Protein AF-A0A526R5D2-F1 (afdb_monomer_lite)

Foldseek 3Di:
DDDDDDDDDDDDDDDDDDDDDPPDPDDPPVLCQLVPQLVVLVPPPPDGDDGPVLVVVCVDPVSVVVVVVVRVVVVVLVVVLVVVLVVLVVVLVVLVVVLVVLVVVLVVLVVVLVVLVVVLVVVVVCVVVVNDDPVVNVVSVVVSVVSVVVSVVSVVVSVVSVVVSVVSVVVNVVSSVVSVVVSVVVSVVVSVVVVVVVVVVVVVVVVVVVVDDDDPADADKDDAPPPDDPDDDDPPDDGIDGDHPDDDDDDDDDDDPVCPVVDDPPDDDDDDDPPPPDD

Structure (mmCIF, N/CA/C/O backbone):
data_AF-A0A526R5D2-F1
#
_entry.id   AF-A0A526R5D2-F1
#
loop_
_atom_site.group_PDB
_atom_site.id
_atom_site.type_symbol
_atom_site.label_atom_id
_atom_site.label_alt_id
_atom_site.label_comp_id
_atom_site.label_asym_id
_atom_site.label_entity_id
_atom_site.label_seq_id
_atom_site.pdbx_PDB_ins_code
_atom_site.Cartn_x
_atom_site.Cartn_y
_atom_site.Cartn_z
_atom_site.occupancy
_atom_site.B_iso_or_equiv
_atom_site.auth_seq_id
_atom_site.auth_comp_id
_atom_site.auth_asym_id
_atom_site.auth_atom_id
_atom_site.pdbx_PDB_model_num
ATOM 1 N N . MET A 1 1 ? 65.073 -29.698 -81.693 1.00 37.03 1 MET A N 1
ATOM 2 C CA . MET A 1 1 ? 65.460 -28.968 -80.469 1.00 37.03 1 MET A CA 1
ATOM 3 C C . MET A 1 1 ? 64.290 -28.082 -80.046 1.00 37.03 1 MET A C 1
ATOM 5 O O . MET A 1 1 ? 64.035 -27.074 -80.679 1.00 37.03 1 MET A O 1
ATOM 9 N N . THR A 1 2 ? 63.504 -28.602 -79.096 1.00 28.78 2 THR A N 1
ATOM 10 C CA . THR A 1 2 ? 62.887 -27.935 -77.924 1.00 28.78 2 THR A CA 1
ATOM 11 C C . THR A 1 2 ? 62.261 -26.524 -78.006 1.00 28.78 2 THR A C 1
ATOM 13 O O . THR A 1 2 ? 62.987 -25.548 -78.121 1.00 28.78 2 THR A O 1
ATOM 16 N N . ALA A 1 3 ? 60.934 -26.491 -77.749 1.00 27.25 3 ALA A N 1
ATOM 17 C CA . ALA A 1 3 ? 60.142 -25.633 -76.825 1.00 27.25 3 ALA A CA 1
ATOM 18 C C . ALA A 1 3 ? 60.214 -24.084 -76.955 1.00 27.25 3 ALA A C 1
ATOM 20 O O . ALA A 1 3 ? 61.291 -23.509 -76.975 1.00 27.25 3 ALA A O 1
ATOM 21 N N . THR A 1 4 ? 59.113 -23.307 -76.911 1.00 29.66 4 THR A N 1
ATOM 22 C CA . THR A 1 4 ? 58.268 -23.097 -75.705 1.00 29.66 4 THR A CA 1
ATOM 23 C C . THR A 1 4 ? 56.995 -22.246 -75.992 1.00 29.66 4 THR A C 1
ATOM 25 O O . THR A 1 4 ? 57.091 -21.253 -76.701 1.00 29.66 4 THR A O 1
ATOM 28 N N . ALA A 1 5 ? 55.856 -22.653 -75.386 1.00 29.62 5 ALA A N 1
ATOM 29 C CA . ALA A 1 5 ? 54.605 -21.953 -74.960 1.00 29.62 5 ALA A CA 1
ATOM 30 C C . ALA A 1 5 ? 53.893 -20.947 -75.913 1.00 29.62 5 ALA A C 1
ATOM 32 O O . ALA A 1 5 ? 54.467 -19.936 -76.279 1.00 29.62 5 ALA A O 1
ATOM 33 N N . SER A 1 6 ? 52.629 -21.074 -76.365 1.00 27.77 6 SER A N 1
ATOM 34 C CA . SER A 1 6 ? 51.330 -21.434 -75.742 1.00 27.77 6 SER A CA 1
ATOM 35 C C . SER A 1 6 ? 50.963 -20.636 -74.480 1.00 27.77 6 SER A C 1
ATOM 37 O O . SER A 1 6 ? 51.402 -21.024 -73.405 1.00 27.77 6 SER A O 1
ATOM 39 N N . ASN A 1 7 ? 50.040 -19.659 -74.563 1.00 27.73 7 ASN A N 1
ATOM 40 C CA . ASN A 1 7 ? 48.674 -19.821 -74.023 1.00 27.73 7 ASN A CA 1
ATOM 41 C C . ASN A 1 7 ? 47.720 -18.650 -74.361 1.00 27.73 7 ASN A C 1
ATOM 43 O O . ASN A 1 7 ? 48.122 -17.505 -74.529 1.00 27.73 7 ASN A O 1
ATOM 47 N N . ARG A 1 8 ? 46.431 -18.993 -74.409 1.00 28.09 8 ARG A N 1
ATOM 48 C CA . ARG A 1 8 ? 45.230 -18.180 -74.654 1.00 28.09 8 ARG A CA 1
ATOM 49 C C . ARG A 1 8 ? 45.022 -17.058 -73.627 1.00 28.09 8 ARG A C 1
ATOM 51 O O . ARG A 1 8 ? 45.093 -17.326 -72.432 1.00 28.09 8 ARG A O 1
ATOM 58 N N . ALA A 1 9 ? 44.527 -15.902 -74.073 1.00 26.88 9 ALA A N 1
ATOM 59 C CA . ALA A 1 9 ? 43.708 -15.012 -73.247 1.00 26.88 9 ALA A CA 1
ATOM 60 C C . ALA A 1 9 ? 42.277 -15.013 -73.803 1.00 26.88 9 ALA A C 1
ATOM 62 O O . ALA A 1 9 ? 41.993 -14.484 -74.874 1.00 26.88 9 ALA A O 1
ATOM 63 N N . ARG A 1 10 ? 41.398 -15.725 -73.093 1.00 28.45 10 ARG A N 1
ATOM 64 C CA . ARG A 1 10 ? 39.961 -15.795 -73.354 1.00 28.45 10 ARG A CA 1
ATOM 65 C C . ARG A 1 10 ? 39.318 -14.487 -72.905 1.00 28.45 10 ARG A C 1
ATOM 67 O O . ARG A 1 10 ? 39.572 -14.037 -71.792 1.00 28.45 10 ARG A O 1
ATOM 74 N N . TYR A 1 11 ? 38.436 -13.962 -73.746 1.00 28.17 11 TYR A N 1
ATOM 75 C CA . TYR A 1 11 ? 37.411 -12.992 -73.384 1.00 28.17 11 TYR A CA 1
ATOM 76 C C . TYR A 1 11 ? 36.680 -13.431 -72.105 1.00 28.17 11 TYR A C 1
ATOM 78 O O . TYR A 1 11 ? 36.149 -14.542 -72.043 1.00 28.17 11 TYR A O 1
ATOM 86 N N . TRP A 1 12 ? 36.642 -12.559 -71.099 1.00 24.30 12 TRP A N 1
ATOM 87 C CA . TRP A 1 12 ? 35.701 -12.648 -69.985 1.00 24.30 12 TRP A CA 1
ATOM 88 C C . TRP A 1 12 ? 34.610 -11.596 -70.199 1.00 24.30 12 TRP A C 1
ATOM 90 O O . TRP A 1 12 ? 34.782 -10.423 -69.884 1.00 24.30 12 TRP A O 1
ATOM 100 N N . CYS A 1 13 ? 33.476 -12.040 -70.747 1.00 26.81 13 CYS A N 1
ATOM 101 C CA . CYS A 1 13 ? 32.188 -11.386 -70.546 1.00 26.81 13 CYS A CA 1
ATOM 102 C C . CYS A 1 13 ? 31.814 -11.531 -69.067 1.00 26.81 13 CYS A C 1
ATOM 104 O O . CYS A 1 13 ? 31.472 -12.628 -68.625 1.00 26.81 13 CYS A O 1
ATOM 106 N N . ALA A 1 14 ? 31.854 -10.439 -68.307 1.00 28.91 14 ALA A N 1
ATOM 107 C CA . ALA A 1 14 ? 31.232 -10.384 -66.992 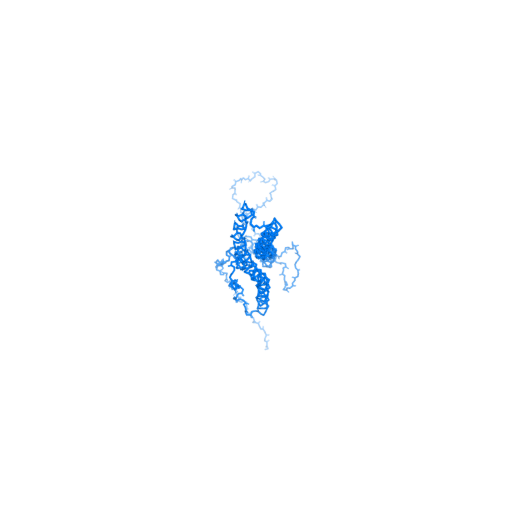1.00 28.91 14 ALA A CA 1
ATOM 108 C C . ALA A 1 14 ? 29.784 -9.902 -67.148 1.00 28.91 14 ALA A C 1
ATOM 110 O O . ALA A 1 14 ? 29.505 -8.734 -67.397 1.00 28.91 14 ALA A O 1
ATOM 111 N N . SER A 1 15 ? 28.866 -10.855 -67.024 1.00 27.39 15 SER A N 1
ATOM 112 C CA . SER A 1 15 ? 27.426 -10.664 -66.907 1.00 27.39 15 SER A CA 1
ATOM 113 C C . SER A 1 15 ? 27.075 -9.782 -65.701 1.00 27.39 15 SER A C 1
ATOM 115 O O . SER A 1 15 ? 27.217 -10.221 -64.556 1.00 27.39 15 SER A O 1
ATOM 117 N N . ILE A 1 16 ? 26.563 -8.576 -65.940 1.00 31.97 16 ILE A N 1
ATOM 118 C CA . ILE A 1 16 ? 25.932 -7.750 -64.905 1.00 31.97 16 ILE A CA 1
ATOM 119 C C . ILE A 1 16 ? 24.462 -8.174 -64.824 1.00 31.97 16 ILE A C 1
ATOM 121 O O . ILE A 1 16 ? 23.692 -8.036 -65.773 1.00 31.97 16 ILE A O 1
ATOM 125 N N . ARG A 1 17 ? 24.100 -8.802 -63.701 1.00 27.95 17 ARG A N 1
ATOM 126 C CA . ARG A 1 17 ? 22.738 -9.266 -63.405 1.00 27.95 17 ARG A CA 1
ATOM 127 C C . ARG A 1 17 ? 21.781 -8.071 -63.255 1.00 27.95 17 ARG A C 1
ATOM 129 O O . ARG A 1 17 ? 22.189 -7.070 -62.672 1.00 27.95 17 ARG A O 1
ATOM 136 N N . PRO A 1 18 ? 20.498 -8.197 -63.644 1.00 27.80 18 PRO A N 1
ATOM 137 C CA . PRO A 1 18 ? 19.492 -7.187 -63.338 1.00 27.80 18 PRO A CA 1
ATOM 138 C C . PRO A 1 18 ? 19.272 -7.064 -61.826 1.00 27.80 18 PRO A C 1
ATOM 140 O O . PRO A 1 18 ? 19.188 -8.068 -61.108 1.00 27.80 18 PRO A O 1
ATOM 143 N N . CYS A 1 19 ? 19.135 -5.823 -61.365 1.00 28.73 19 CYS A N 1
ATOM 144 C CA . CYS A 1 19 ? 18.773 -5.441 -60.008 1.00 28.73 19 CYS A CA 1
ATOM 145 C C . CYS A 1 19 ? 17.508 -6.174 -59.531 1.00 28.73 19 CYS A C 1
ATOM 147 O O . CYS A 1 19 ? 16.393 -5.869 -59.952 1.00 28.73 19 CYS A O 1
ATOM 149 N N . ARG A 1 20 ? 17.663 -7.116 -58.593 1.00 27.80 20 ARG A N 1
ATOM 150 C CA . ARG A 1 20 ? 16.568 -7.478 -57.683 1.00 27.80 20 ARG A CA 1
ATOM 151 C C . ARG A 1 20 ? 16.407 -6.336 -56.673 1.00 27.80 20 ARG A C 1
ATOM 153 O O . ARG A 1 20 ? 17.416 -5.931 -56.093 1.00 27.80 20 ARG A O 1
ATOM 160 N N . PRO A 1 21 ? 15.188 -5.834 -56.416 1.00 31.66 21 PRO A N 1
ATOM 161 C CA . PRO A 1 21 ? 14.981 -4.853 -55.361 1.00 31.66 21 PRO A CA 1
ATOM 162 C C . PRO A 1 21 ? 15.367 -5.469 -54.004 1.00 31.66 21 PRO A C 1
ATOM 164 O O . PRO A 1 21 ? 15.080 -6.650 -53.768 1.00 31.66 21 PRO A O 1
ATOM 167 N N . PRO A 1 22 ? 16.004 -4.712 -53.094 1.00 32.31 22 PRO A N 1
ATOM 168 C CA . PRO A 1 22 ? 16.219 -5.182 -51.740 1.00 32.31 22 PRO A CA 1
ATOM 169 C C . PRO A 1 22 ? 14.856 -5.307 -51.055 1.00 32.31 22 PRO A C 1
ATOM 171 O O . PRO A 1 22 ? 14.197 -4.323 -50.728 1.00 32.31 22 PRO A O 1
ATOM 174 N N . ILE A 1 23 ? 14.434 -6.546 -50.820 1.00 34.56 23 ILE A N 1
ATOM 175 C CA . ILE A 1 23 ? 13.398 -6.854 -49.842 1.00 34.56 23 ILE A CA 1
ATOM 176 C C . ILE A 1 23 ? 14.013 -6.513 -48.481 1.00 34.56 23 ILE A C 1
ATOM 178 O O . ILE A 1 23 ? 14.731 -7.322 -47.899 1.00 34.56 23 ILE A O 1
ATOM 182 N N . SER A 1 24 ? 13.782 -5.299 -47.983 1.00 31.14 24 SER A N 1
ATOM 183 C CA . SER A 1 24 ? 14.057 -4.945 -46.590 1.00 31.14 24 SER A CA 1
ATOM 184 C C . SER A 1 24 ? 12.745 -4.999 -45.795 1.00 31.14 24 SER A C 1
ATOM 186 O O . SER A 1 24 ? 11.974 -4.038 -45.819 1.00 31.14 24 SER A O 1
ATOM 188 N N . PRO A 1 25 ? 12.452 -6.092 -45.064 1.00 32.56 25 PRO A N 1
ATOM 189 C CA . PRO A 1 25 ? 11.227 -6.232 -44.274 1.00 32.56 25 PRO A CA 1
ATOM 190 C C . PRO A 1 25 ? 11.353 -5.615 -42.868 1.00 32.56 25 PRO A C 1
ATOM 192 O O . PRO A 1 25 ? 10.840 -6.156 -41.888 1.00 32.56 25 PRO A O 1
ATOM 195 N N . TRP A 1 26 ? 12.055 -4.490 -42.722 1.00 34.53 26 TRP A N 1
ATOM 196 C CA . TRP A 1 26 ? 12.338 -3.903 -41.407 1.00 34.53 26 TRP A CA 1
ATOM 197 C C . TRP A 1 26 ? 11.787 -2.487 -41.320 1.00 34.53 26 TRP A C 1
ATOM 199 O O . TRP A 1 26 ? 12.505 -1.495 -41.289 1.00 34.53 26 TRP A O 1
ATOM 209 N N . SER A 1 27 ? 10.455 -2.429 -41.286 1.00 28.23 27 SER A N 1
ATOM 210 C CA . SER A 1 27 ? 9.708 -1.222 -40.950 1.00 28.23 27 SER A CA 1
ATOM 211 C C . SER A 1 27 ? 9.948 -0.803 -39.482 1.00 28.23 27 SER A C 1
ATOM 213 O O . SER A 1 27 ? 10.235 -1.661 -38.636 1.00 28.23 27 SER A O 1
ATOM 215 N N . PRO A 1 28 ? 9.754 0.483 -39.127 1.00 32.06 28 PRO A N 1
ATOM 216 C CA . PRO A 1 28 ? 10.065 1.061 -37.807 1.00 32.06 28 PRO A CA 1
ATOM 217 C C . PRO A 1 28 ? 9.215 0.542 -36.629 1.00 32.06 28 PRO A C 1
ATOM 219 O O . PRO A 1 28 ? 9.250 1.099 -35.534 1.00 32.06 28 PRO A O 1
ATOM 222 N N . ARG A 1 29 ? 8.434 -0.533 -36.801 1.00 31.69 29 ARG A N 1
ATOM 223 C CA . ARG A 1 29 ? 7.492 -1.036 -35.784 1.00 31.69 29 ARG A CA 1
ATOM 224 C C . ARG A 1 29 ? 8.166 -1.680 -34.562 1.00 31.69 29 ARG A C 1
ATOM 226 O O . ARG A 1 29 ? 7.490 -1.922 -33.563 1.00 31.69 29 ARG A O 1
ATOM 233 N N . ARG A 1 30 ? 9.483 -1.926 -34.584 1.00 31.55 30 ARG A N 1
ATOM 234 C CA . ARG A 1 30 ? 10.201 -2.637 -33.504 1.00 31.55 30 ARG A CA 1
ATOM 235 C C . ARG A 1 30 ? 10.558 -1.780 -32.281 1.00 31.55 30 ARG A C 1
ATOM 237 O O . ARG A 1 30 ? 10.861 -2.349 -31.242 1.00 31.55 30 ARG A O 1
ATOM 244 N N . SER A 1 31 ? 10.411 -0.453 -32.324 1.00 32.19 31 SER A N 1
ATOM 245 C CA . SER A 1 31 ? 10.591 0.402 -31.129 1.00 32.19 31 SER A CA 1
ATOM 246 C C . SER A 1 31 ? 9.422 0.321 -30.131 1.00 32.19 31 SER A C 1
ATOM 248 O O . SER A 1 31 ? 9.489 0.859 -29.026 1.00 32.19 31 SER A O 1
ATOM 250 N N . THR A 1 32 ? 8.334 -0.379 -30.479 1.00 34.91 32 THR A N 1
ATOM 251 C CA . THR A 1 32 ? 7.191 -0.582 -29.573 1.00 34.91 32 THR A CA 1
ATOM 252 C C . THR A 1 32 ? 7.286 -1.847 -28.713 1.00 34.91 32 THR A C 1
ATOM 254 O O . THR A 1 32 ? 6.440 -2.030 -27.834 1.00 34.91 32 THR A O 1
ATOM 257 N N . SER A 1 33 ? 8.298 -2.707 -28.901 1.00 36.72 33 SER A N 1
ATOM 258 C CA . SER A 1 33 ? 8.403 -3.974 -28.156 1.00 36.72 33 SER A CA 1
ATOM 259 C C . SER A 1 33 ? 9.005 -3.827 -26.756 1.00 36.72 33 SER A C 1
ATOM 261 O O . SER A 1 33 ? 8.552 -4.519 -25.847 1.00 36.72 33 SER A O 1
ATOM 263 N N . CYS A 1 34 ? 9.939 -2.892 -26.532 1.00 34.66 34 CYS A N 1
ATOM 264 C CA . CYS A 1 34 ? 10.463 -2.625 -25.180 1.00 34.66 34 CYS A CA 1
ATOM 265 C C . CYS A 1 34 ? 9.403 -2.021 -24.246 1.00 34.66 34 CYS A C 1
ATOM 267 O O . CYS A 1 34 ? 9.367 -2.335 -23.060 1.00 34.66 34 CYS A O 1
ATOM 269 N N . ARG A 1 35 ? 8.449 -1.260 -24.799 1.00 43.78 35 ARG A N 1
ATOM 270 C CA . ARG A 1 35 ? 7.380 -0.589 -24.042 1.00 43.78 35 ARG A CA 1
ATOM 271 C C . ARG A 1 35 ? 6.380 -1.528 -23.352 1.00 43.78 35 ARG A C 1
ATOM 273 O O . ARG A 1 35 ? 5.518 -1.028 -22.630 1.00 43.78 35 ARG A O 1
ATOM 280 N N . ARG A 1 36 ? 6.416 -2.846 -23.601 1.00 41.78 36 ARG A N 1
ATOM 281 C CA . ARG A 1 36 ? 5.393 -3.801 -23.120 1.00 41.78 36 ARG A CA 1
ATOM 282 C C . ARG A 1 36 ? 5.853 -4.776 -22.034 1.00 41.78 36 ARG A C 1
ATOM 284 O O . ARG A 1 36 ? 5.012 -5.160 -21.233 1.00 41.78 36 ARG A O 1
ATOM 291 N N . ALA A 1 37 ? 7.139 -5.119 -21.937 1.00 35.12 37 ALA A N 1
ATOM 292 C CA . ALA A 1 37 ? 7.603 -6.097 -20.940 1.00 35.12 37 ALA A CA 1
ATOM 293 C C . ALA A 1 37 ? 7.519 -5.571 -19.499 1.00 35.12 37 ALA A C 1
ATOM 295 O O . ALA A 1 37 ? 7.139 -6.297 -18.586 1.00 35.12 37 ALA A O 1
ATOM 296 N N . ARG A 1 38 ? 7.786 -4.273 -19.293 1.00 42.53 38 ARG A N 1
ATOM 297 C CA . ARG A 1 38 ? 7.713 -3.655 -17.961 1.00 42.53 38 ARG A CA 1
ATOM 298 C C . ARG A 1 38 ? 6.331 -3.162 -17.536 1.00 42.53 38 ARG A C 1
ATOM 300 O O . ARG A 1 38 ? 6.104 -2.976 -16.348 1.00 42.53 38 ARG A O 1
ATOM 307 N N . ARG A 1 39 ? 5.362 -3.060 -18.456 1.00 35.03 39 ARG A N 1
ATOM 308 C CA . ARG A 1 39 ? 3.948 -2.815 -18.093 1.00 35.03 39 ARG A CA 1
ATOM 309 C C . ARG A 1 39 ? 3.287 -4.009 -17.396 1.00 35.03 39 ARG A C 1
ATOM 311 O O . ARG A 1 39 ? 2.230 -3.847 -16.803 1.00 35.03 39 ARG A O 1
ATOM 318 N N . GLY A 1 40 ? 3.894 -5.199 -17.443 1.00 34.50 40 GLY A N 1
ATOM 319 C CA . GLY A 1 40 ? 3.410 -6.352 -16.677 1.00 34.50 40 GLY A CA 1
ATOM 320 C C . GLY A 1 40 ? 3.524 -6.157 -15.160 1.00 34.50 40 GLY A C 1
ATOM 321 O O . GLY A 1 40 ? 2.696 -6.671 -14.414 1.00 34.50 40 GLY A O 1
ATOM 322 N N . TRP A 1 41 ? 4.487 -5.344 -14.709 1.00 37.03 41 TRP A N 1
ATOM 323 C CA . TRP A 1 41 ? 4.734 -5.069 -13.289 1.00 37.03 41 TRP A CA 1
ATOM 324 C C . TRP A 1 41 ? 3.590 -4.280 -12.641 1.00 37.03 41 TRP A C 1
ATOM 326 O O . TRP A 1 41 ? 3.337 -4.423 -11.450 1.00 37.03 41 TRP A O 1
ATOM 336 N N . THR A 1 42 ? 2.860 -3.491 -13.434 1.00 44.97 42 THR A N 1
ATOM 337 C CA . THR A 1 42 ? 1.739 -2.657 -12.980 1.00 44.97 42 THR A CA 1
ATOM 338 C C . THR A 1 42 ? 0.412 -3.415 -12.876 1.00 44.97 42 THR A C 1
ATOM 340 O O . THR A 1 42 ? -0.511 -2.906 -12.254 1.00 44.97 42 THR A O 1
ATOM 343 N N . GLN A 1 43 ? 0.289 -4.623 -13.444 1.00 38.78 43 GLN A N 1
ATOM 344 C CA . GLN A 1 43 ? -0.991 -5.354 -13.488 1.00 38.78 43 GLN A CA 1
ATOM 345 C C . GLN A 1 43 ? -1.129 -6.492 -12.468 1.00 38.78 43 GLN A C 1
ATOM 347 O O . GLN A 1 43 ? -2.098 -7.242 -12.520 1.00 38.78 43 GLN A O 1
ATOM 352 N N . GLY A 1 44 ? -0.183 -6.655 -11.537 1.00 49.50 44 GLY A N 1
ATOM 353 C CA . GLY A 1 44 ? -0.269 -7.733 -10.542 1.00 49.50 44 GLY A CA 1
ATOM 354 C C . GLY A 1 44 ? -0.225 -9.141 -11.152 1.00 49.50 44 GLY A C 1
ATOM 355 O O . GLY A 1 44 ? -0.625 -10.104 -10.501 1.00 49.50 44 GLY A O 1
ATOM 356 N N . ALA A 1 45 ? 0.264 -9.276 -12.389 1.00 54.66 45 ALA A N 1
ATOM 357 C CA . ALA A 1 45 ? 0.489 -10.573 -13.004 1.00 54.66 45 ALA A CA 1
ATOM 358 C C . ALA A 1 45 ? 1.536 -11.328 -12.172 1.00 54.66 45 ALA A C 1
ATOM 360 O O . ALA A 1 45 ? 2.652 -10.850 -11.979 1.00 54.66 45 ALA A O 1
ATOM 361 N N . GLY A 1 46 ? 1.182 -12.510 -11.663 1.00 59.22 46 GLY A N 1
ATOM 362 C CA . GLY A 1 46 ? 2.057 -13.328 -10.814 1.00 59.22 46 GLY A CA 1
ATOM 363 C C . GLY A 1 46 ? 3.298 -13.892 -11.517 1.00 59.22 46 GLY A C 1
ATOM 364 O O . GLY A 1 46 ? 4.006 -14.689 -10.909 1.00 59.22 46 GLY A O 1
ATOM 365 N N . GLN A 1 47 ? 3.540 -13.520 -12.778 1.00 64.81 47 GLN A N 1
ATOM 366 C CA . GLN A 1 47 ? 4.677 -13.932 -13.596 1.00 64.81 47 GLN A CA 1
ATOM 367 C C . GLN A 1 47 ? 5.137 -12.783 -14.501 1.00 64.81 47 GLN A C 1
ATOM 369 O O . GLN A 1 47 ? 4.325 -12.014 -15.022 1.00 64.81 47 GLN A O 1
ATOM 374 N N . ILE A 1 48 ? 6.448 -12.709 -14.738 1.00 71.00 48 ILE A N 1
ATOM 375 C CA . ILE A 1 48 ? 7.045 -11.768 -15.690 1.00 71.00 48 ILE A CA 1
ATOM 376 C C . ILE A 1 48 ? 6.825 -12.274 -17.116 1.00 71.00 48 ILE A C 1
ATOM 378 O O . ILE A 1 48 ? 7.244 -13.379 -17.468 1.00 71.00 48 ILE A O 1
ATOM 382 N N . ALA A 1 49 ? 6.235 -11.435 -17.965 1.00 75.88 49 ALA A N 1
ATOM 383 C CA . ALA A 1 49 ? 6.135 -11.690 -19.395 1.00 75.88 49 ALA A CA 1
ATOM 384 C C . ALA A 1 49 ? 7.341 -11.088 -20.134 1.00 75.88 49 ALA A C 1
ATOM 386 O O . ALA A 1 49 ? 7.502 -9.867 -20.201 1.00 75.88 49 ALA A O 1
ATOM 387 N N . PHE A 1 50 ? 8.173 -11.943 -20.730 1.00 76.75 50 PHE A N 1
ATOM 388 C CA . PHE A 1 50 ? 9.305 -11.514 -21.553 1.00 76.75 50 PHE A CA 1
ATOM 389 C C . PHE A 1 50 ? 8.896 -11.336 -23.030 1.00 76.75 50 PHE A C 1
ATOM 391 O O . PHE A 1 50 ? 8.058 -12.089 -23.535 1.00 76.75 50 PHE A O 1
ATOM 398 N N . PRO A 1 51 ? 9.476 -10.367 -23.767 1.00 79.56 51 PRO A N 1
ATOM 399 C CA . PRO A 1 51 ? 9.267 -10.238 -25.207 1.00 79.56 51 PRO A CA 1
ATOM 400 C C . PRO A 1 51 ? 9.728 -11.483 -25.971 1.00 79.56 51 PRO A C 1
ATOM 402 O O . PRO A 1 51 ? 10.803 -12.011 -25.697 1.00 79.56 51 PRO A O 1
ATOM 405 N N . LYS A 1 52 ? 8.984 -11.873 -27.017 1.00 77.00 52 LYS A N 1
ATOM 406 C CA . LYS A 1 52 ? 9.345 -13.009 -27.888 1.00 77.00 52 LYS A CA 1
ATOM 407 C C . LYS A 1 52 ? 10.771 -12.904 -28.448 1.00 77.00 52 LYS A C 1
ATOM 409 O O . LYS A 1 52 ? 11.514 -13.863 -28.371 1.00 77.00 52 LYS A O 1
ATOM 414 N N . ALA A 1 53 ? 11.205 -11.707 -28.851 1.00 77.62 53 ALA A N 1
ATOM 415 C CA . ALA A 1 53 ? 12.557 -11.474 -29.373 1.00 77.62 53 ALA A CA 1
ATOM 416 C C . ALA A 1 53 ? 13.703 -11.791 -28.383 1.00 77.62 53 ALA A C 1
ATOM 418 O O . ALA A 1 53 ? 14.826 -12.029 -28.821 1.00 77.62 53 ALA A O 1
ATOM 419 N N . LEU A 1 54 ? 13.438 -11.758 -27.070 1.00 76.62 54 LEU A N 1
ATOM 420 C CA . LEU A 1 54 ? 14.385 -12.175 -26.029 1.00 76.62 54 LEU A CA 1
ATOM 421 C C . LEU A 1 54 ? 14.316 -13.687 -25.792 1.00 76.62 54 LEU A C 1
ATOM 423 O O . LEU A 1 54 ? 15.349 -14.321 -25.616 1.00 76.62 54 LEU A O 1
ATOM 427 N N . LEU A 1 55 ? 13.112 -14.266 -25.836 1.00 78.25 55 LEU A N 1
ATOM 428 C CA . LEU A 1 55 ? 12.901 -15.709 -25.690 1.00 78.25 55 LEU A CA 1
ATOM 429 C C . LEU A 1 55 ? 13.499 -16.502 -26.861 1.00 78.25 55 LEU A C 1
ATOM 431 O O . LEU A 1 55 ? 14.120 -17.535 -26.636 1.00 78.25 55 LEU A O 1
ATOM 435 N N . ASP A 1 56 ? 13.396 -15.981 -28.085 1.00 83.19 56 ASP A N 1
ATOM 436 C CA . ASP A 1 56 ? 13.967 -16.592 -29.293 1.00 83.19 56 ASP A CA 1
ATOM 437 C C . ASP A 1 56 ? 15.509 -16.655 -29.245 1.00 83.19 56 ASP A C 1
ATOM 439 O O . ASP A 1 56 ? 16.121 -17.477 -29.921 1.00 83.19 56 ASP A O 1
ATOM 443 N N . ARG A 1 57 ? 16.145 -15.802 -28.426 1.00 79.44 57 ARG A N 1
ATOM 444 C CA . ARG A 1 57 ? 17.597 -15.772 -28.163 1.00 79.44 57 ARG A CA 1
ATOM 445 C C . ARG A 1 57 ? 17.983 -16.417 -26.828 1.00 79.44 57 ARG A C 1
ATOM 447 O O . ARG A 1 57 ? 19.113 -16.272 -26.378 1.00 79.44 57 ARG A O 1
ATOM 454 N N . GLY A 1 58 ? 17.067 -17.142 -26.186 1.00 72.38 58 GLY A N 1
ATOM 455 C CA . GLY A 1 58 ? 17.300 -17.762 -24.878 1.00 72.38 58 GLY A CA 1
ATOM 456 C C . GLY A 1 58 ? 18.367 -18.864 -24.862 1.00 72.38 58 GLY A C 1
ATOM 457 O O . GLY A 1 58 ? 18.763 -19.288 -23.783 1.00 72.38 58 GLY A O 1
ATOM 458 N N . GLY A 1 59 ? 18.831 -19.324 -26.030 1.00 77.75 59 GLY A N 1
ATOM 459 C CA . GLY A 1 59 ? 19.957 -20.256 -26.147 1.00 77.75 59 GLY A CA 1
ATOM 460 C C . GLY A 1 59 ? 21.332 -19.611 -25.930 1.00 77.75 59 GLY A C 1
ATOM 461 O O . GLY A 1 59 ? 22.292 -20.325 -25.651 1.00 77.75 59 GLY A O 1
ATOM 462 N N . ASP A 1 60 ? 21.435 -18.281 -26.018 1.00 87.25 60 ASP A N 1
ATOM 463 C CA . ASP A 1 60 ? 22.682 -17.558 -25.766 1.00 87.25 60 ASP A CA 1
ATOM 464 C C . ASP A 1 60 ? 22.923 -17.450 -24.251 1.00 87.25 60 ASP A C 1
ATOM 466 O O . ASP A 1 60 ? 22.084 -16.917 -23.520 1.00 87.25 60 ASP A O 1
ATOM 470 N N . ALA A 1 61 ? 24.089 -17.898 -23.771 1.00 85.38 61 ALA A N 1
ATOM 471 C CA . ALA A 1 61 ? 24.409 -17.944 -22.336 1.00 85.38 61 ALA A CA 1
ATOM 472 C C . ALA A 1 61 ? 24.231 -16.584 -21.627 1.00 85.38 61 ALA A C 1
ATOM 474 O O . ALA A 1 61 ? 23.662 -16.519 -20.540 1.00 85.38 61 ALA A O 1
ATOM 475 N N . VAL A 1 62 ? 24.630 -15.491 -22.286 1.00 84.25 62 VAL A N 1
ATOM 476 C CA . VAL A 1 62 ? 24.501 -14.119 -21.760 1.00 84.25 62 VAL A CA 1
ATOM 477 C C . VAL A 1 62 ? 23.032 -13.700 -21.620 1.00 84.25 62 VAL A C 1
ATOM 479 O O . VAL A 1 62 ? 22.646 -13.068 -20.640 1.00 84.25 62 VAL A O 1
ATOM 482 N N . VAL A 1 63 ? 22.181 -14.052 -22.588 1.00 83.50 63 VAL A N 1
ATOM 483 C CA . VAL A 1 63 ? 20.752 -13.697 -22.560 1.00 83.50 63 VAL A CA 1
ATOM 484 C C . VAL A 1 63 ? 20.019 -14.520 -21.501 1.00 83.50 63 VAL A C 1
ATOM 486 O O . VAL A 1 63 ? 19.166 -13.985 -20.791 1.00 83.50 63 VAL A O 1
ATOM 489 N N . ALA A 1 64 ? 20.371 -15.799 -21.360 1.00 83.69 64 ALA A N 1
ATOM 490 C CA . ALA A 1 64 ? 19.821 -16.673 -20.332 1.00 83.69 64 ALA A CA 1
ATOM 491 C C . ALA A 1 64 ? 20.136 -16.168 -18.911 1.00 83.69 64 ALA A C 1
ATOM 493 O O . ALA A 1 64 ? 19.236 -16.137 -18.070 1.00 83.69 64 ALA A O 1
ATOM 494 N N . GLU A 1 65 ? 21.368 -15.708 -18.663 1.00 87.25 65 GLU A N 1
ATOM 495 C CA . GLU A 1 65 ? 21.778 -15.115 -17.383 1.00 87.25 65 GLU A CA 1
ATOM 496 C C . GLU A 1 65 ? 20.972 -13.848 -17.054 1.00 87.25 65 GLU A C 1
ATOM 498 O O . GLU A 1 65 ? 20.433 -13.726 -15.954 1.00 87.25 65 GLU A O 1
ATOM 503 N N . ILE A 1 66 ? 20.788 -12.946 -18.027 1.00 85.25 66 ILE A N 1
ATOM 504 C CA . ILE A 1 66 ? 19.975 -11.728 -17.853 1.00 85.25 66 ILE A CA 1
ATOM 505 C C . ILE A 1 66 ? 18.518 -12.078 -17.510 1.00 85.25 66 ILE A C 1
ATOM 507 O O . ILE A 1 66 ? 17.926 -11.478 -16.611 1.00 85.25 66 ILE A O 1
ATOM 511 N N . ILE A 1 67 ? 17.926 -13.058 -18.204 1.00 84.19 67 ILE A N 1
ATOM 512 C CA . ILE A 1 67 ? 16.550 -13.504 -17.936 1.00 84.19 67 ILE A CA 1
ATOM 513 C C . ILE A 1 67 ? 16.439 -14.111 -16.532 1.00 84.19 67 ILE A C 1
ATOM 515 O O . ILE A 1 67 ? 15.457 -13.851 -15.832 1.00 84.19 67 ILE A O 1
ATOM 519 N N . ALA A 1 68 ? 17.414 -14.922 -16.117 1.00 87.56 68 ALA A N 1
ATOM 520 C CA . ALA A 1 68 ? 17.442 -15.519 -14.786 1.00 87.56 68 ALA A CA 1
ATOM 521 C C . ALA A 1 68 ? 17.575 -14.450 -13.689 1.00 87.56 68 ALA A C 1
ATOM 523 O O . ALA A 1 68 ? 16.804 -14.473 -12.728 1.00 87.56 68 ALA A O 1
ATOM 524 N N . GLY A 1 69 ? 18.469 -13.474 -13.875 1.00 88.44 69 GLY A N 1
ATOM 525 C CA . GLY A 1 69 ? 18.654 -12.352 -12.956 1.00 88.44 69 GLY A CA 1
ATOM 526 C C . GLY A 1 69 ? 17.386 -11.513 -12.777 1.00 88.44 69 GLY A C 1
ATOM 527 O O . GLY A 1 69 ? 16.968 -11.261 -11.647 1.00 88.44 69 GLY A O 1
ATOM 528 N N . GLU A 1 70 ? 16.707 -11.148 -13.872 1.00 86.00 70 GLU A N 1
ATOM 529 C CA . GLU A 1 70 ? 15.457 -10.371 -13.805 1.00 86.00 70 GLU A CA 1
ATOM 530 C C . GLU A 1 70 ? 14.330 -11.161 -13.112 1.00 86.00 70 GLU A C 1
ATOM 532 O O . GLU A 1 70 ? 13.563 -10.601 -12.325 1.00 86.00 70 GLU A O 1
ATOM 537 N N . LYS A 1 71 ? 14.248 -12.480 -13.352 1.00 88.19 71 LYS A N 1
ATOM 538 C CA . LYS A 1 71 ? 13.303 -13.362 -12.644 1.00 88.19 71 LYS A CA 1
ATOM 539 C C . LYS A 1 71 ? 13.574 -13.401 -11.143 1.00 88.19 71 LYS A C 1
ATOM 541 O O . LYS A 1 71 ? 12.641 -13.253 -10.357 1.00 88.19 71 LYS A O 1
ATOM 546 N N . GLN A 1 72 ? 14.832 -13.576 -10.745 1.00 89.69 72 GLN A N 1
ATOM 547 C CA . GLN A 1 72 ? 15.217 -13.611 -9.336 1.00 89.69 72 GLN A CA 1
ATOM 548 C C . GLN A 1 72 ? 14.925 -12.275 -8.639 1.00 89.69 72 GLN A C 1
ATOM 550 O O . GLN A 1 72 ? 14.383 -12.262 -7.530 1.00 89.69 72 GLN A O 1
ATOM 555 N N . LEU A 1 73 ? 15.229 -11.150 -9.295 1.00 88.69 73 LEU A N 1
ATOM 556 C CA . LEU A 1 73 ? 14.931 -9.813 -8.780 1.00 88.69 73 LEU A CA 1
ATOM 557 C C . LEU A 1 73 ? 13.426 -9.612 -8.549 1.00 88.69 73 LEU A C 1
ATOM 559 O O . LEU A 1 73 ? 13.025 -9.113 -7.496 1.00 88.69 73 LEU A O 1
ATOM 563 N N . PHE A 1 74 ? 12.587 -10.026 -9.500 1.00 87.12 74 PHE A N 1
ATOM 564 C CA . PHE A 1 74 ? 11.131 -9.949 -9.369 1.00 87.12 74 PHE A CA 1
ATOM 565 C C . PHE A 1 74 ? 10.596 -10.786 -8.212 1.00 87.12 74 PHE A C 1
ATOM 567 O O . PHE A 1 74 ? 9.828 -10.266 -7.405 1.00 87.12 74 PHE A O 1
ATOM 574 N N . GLU A 1 75 ? 11.009 -12.051 -8.097 1.00 89.50 75 GLU A N 1
ATOM 575 C CA . GLU A 1 75 ? 10.550 -12.913 -7.003 1.00 89.50 75 GLU A CA 1
ATOM 576 C C . GLU A 1 75 ? 10.997 -12.368 -5.644 1.00 89.50 75 GLU A C 1
ATOM 578 O O . GLU A 1 75 ? 10.213 -12.354 -4.697 1.00 89.50 75 GLU A O 1
ATOM 583 N N . THR A 1 76 ? 12.207 -11.808 -5.561 1.00 91.44 76 THR A N 1
ATOM 584 C CA . THR A 1 76 ? 12.713 -11.173 -4.336 1.00 91.44 76 THR A CA 1
ATOM 585 C C . THR A 1 76 ? 11.873 -9.950 -3.958 1.00 91.44 76 THR A C 1
ATOM 587 O O . THR A 1 76 ? 11.414 -9.842 -2.820 1.00 91.44 76 THR A O 1
ATOM 590 N N . ARG A 1 77 ? 11.592 -9.050 -4.915 1.00 89.50 77 ARG A N 1
ATOM 591 C CA . ARG A 1 77 ? 10.729 -7.869 -4.704 1.00 89.50 77 ARG A CA 1
ATOM 592 C C . ARG A 1 77 ? 9.302 -8.276 -4.317 1.00 89.50 77 ARG A C 1
ATOM 594 O O . ARG A 1 77 ? 8.708 -7.692 -3.410 1.00 89.50 77 ARG A O 1
ATOM 601 N N . ARG A 1 78 ? 8.753 -9.305 -4.967 1.00 88.69 78 ARG A N 1
ATOM 602 C CA . ARG A 1 78 ? 7.423 -9.852 -4.672 1.00 88.69 78 ARG A CA 1
ATOM 603 C C . ARG A 1 78 ? 7.356 -10.441 -3.264 1.00 88.69 78 ARG A C 1
ATOM 605 O O . ARG A 1 78 ? 6.408 -10.140 -2.537 1.00 88.69 78 ARG A O 1
ATOM 612 N N . ALA A 1 79 ? 8.341 -11.251 -2.884 1.00 91.75 79 ALA A N 1
ATOM 613 C CA . ALA A 1 79 ? 8.432 -11.852 -1.560 1.00 91.75 79 ALA A CA 1
ATOM 614 C C . ALA A 1 79 ? 8.569 -10.778 -0.472 1.00 91.75 79 ALA A C 1
ATOM 616 O O . ALA A 1 79 ? 7.818 -10.813 0.501 1.00 91.75 79 ALA A O 1
ATOM 617 N N . ALA A 1 80 ? 9.433 -9.776 -0.675 1.00 92.19 80 ALA A N 1
ATOM 618 C CA . ALA A 1 80 ? 9.602 -8.655 0.249 1.00 92.19 80 ALA A CA 1
ATOM 619 C C . ALA A 1 80 ? 8.287 -7.885 0.469 1.00 92.19 80 ALA A C 1
ATOM 621 O O . ALA A 1 80 ? 7.861 -7.706 1.610 1.00 92.19 80 ALA A O 1
ATOM 622 N N . ARG A 1 81 ? 7.580 -7.521 -0.612 1.00 91.12 81 ARG A N 1
ATOM 623 C CA . ARG A 1 81 ? 6.269 -6.850 -0.533 1.00 91.12 81 ARG A CA 1
ATOM 624 C C . ARG A 1 81 ? 5.224 -7.706 0.176 1.00 91.12 81 ARG A C 1
ATOM 626 O O . ARG A 1 81 ? 4.470 -7.206 1.010 1.00 91.12 81 ARG A O 1
ATOM 633 N N . SER A 1 82 ? 5.145 -8.989 -0.172 1.00 93.19 82 SER A N 1
ATOM 634 C CA . SER A 1 82 ? 4.212 -9.914 0.474 1.00 93.19 82 SER A CA 1
ATOM 635 C C . SER A 1 82 ? 4.512 -10.052 1.968 1.00 93.19 82 SER A C 1
ATOM 637 O O . SER A 1 82 ? 3.578 -10.077 2.764 1.00 93.19 82 SER A O 1
ATOM 639 N N . GLY A 1 83 ? 5.792 -10.094 2.348 1.00 96.06 83 GLY A N 1
ATOM 640 C CA . GLY A 1 83 ? 6.241 -10.141 3.738 1.00 96.06 83 GLY A CA 1
ATOM 641 C C . GLY A 1 83 ? 5.862 -8.884 4.518 1.00 96.06 83 GLY A C 1
ATOM 642 O O . GLY A 1 83 ? 5.223 -8.991 5.562 1.00 96.06 83 GLY A O 1
ATOM 643 N N . GLN A 1 84 ? 6.154 -7.697 3.978 1.00 95.81 84 GLN A N 1
ATOM 644 C CA . GLN A 1 84 ? 5.781 -6.415 4.594 1.00 95.81 84 GLN A CA 1
ATOM 645 C C . GLN A 1 84 ? 4.266 -6.300 4.802 1.00 95.81 84 GLN A C 1
ATOM 647 O O . GLN A 1 84 ? 3.798 -5.997 5.899 1.00 95.81 84 GLN A O 1
ATOM 652 N N . LYS A 1 85 ? 3.471 -6.616 3.772 1.00 96.50 85 LYS A N 1
ATOM 653 C CA . LYS A 1 85 ? 2.007 -6.636 3.894 1.00 96.50 85 LYS A CA 1
ATOM 654 C C . LYS A 1 85 ? 1.510 -7.686 4.879 1.00 96.50 85 LYS A C 1
ATOM 656 O O . LYS A 1 85 ? 0.524 -7.442 5.566 1.00 96.50 85 LYS A O 1
ATOM 661 N N . GLY A 1 86 ? 2.155 -8.850 4.922 1.00 97.44 86 GLY A N 1
ATOM 662 C CA . GLY A 1 86 ? 1.855 -9.906 5.884 1.00 97.44 86 GLY A CA 1
ATOM 663 C C . GLY A 1 86 ? 2.040 -9.424 7.321 1.00 97.44 86 GLY A C 1
ATOM 664 O O . GLY A 1 86 ? 1.127 -9.566 8.123 1.00 97.44 86 GLY A O 1
ATOM 665 N N . GLN A 1 87 ? 3.161 -8.761 7.614 1.00 98.06 87 GLN A N 1
ATOM 666 C CA . GLN A 1 87 ? 3.440 -8.190 8.934 1.00 98.06 87 GLN A CA 1
ATOM 667 C C . GLN A 1 87 ? 2.396 -7.142 9.350 1.00 98.06 87 GLN A C 1
ATOM 669 O O . GLN A 1 87 ? 1.909 -7.165 10.479 1.00 98.06 87 GLN A O 1
ATOM 674 N N . LEU A 1 88 ? 2.022 -6.237 8.439 1.00 97.81 88 LEU A N 1
ATOM 675 C CA . LEU A 1 88 ? 0.994 -5.226 8.710 1.00 97.81 88 LEU A CA 1
ATOM 676 C C . LEU A 1 88 ? -0.386 -5.859 8.946 1.00 97.81 88 LEU A C 1
ATOM 678 O O . LEU A 1 88 ? -1.112 -5.434 9.841 1.00 97.81 88 LEU A O 1
ATOM 682 N N . ARG A 1 89 ? -0.737 -6.905 8.186 1.00 97.81 89 ARG A N 1
ATOM 683 C CA . ARG A 1 89 ? -1.987 -7.655 8.384 1.00 97.81 89 ARG A CA 1
ATOM 684 C C . ARG A 1 89 ? -2.018 -8.395 9.713 1.00 97.81 89 ARG A C 1
ATOM 686 O O . ARG A 1 89 ? -3.042 -8.348 10.379 1.00 97.81 89 ARG A O 1
ATOM 693 N N . GLU A 1 90 ? -0.914 -9.011 10.123 1.00 98.25 90 GLU A N 1
ATOM 694 C CA . GLU A 1 90 ? -0.832 -9.665 11.434 1.00 98.25 90 GLU A CA 1
ATOM 695 C C . GLU A 1 90 ? -1.059 -8.655 12.566 1.00 98.25 90 GLU A C 1
ATOM 697 O O . GLU A 1 90 ? -1.797 -8.916 13.512 1.00 98.25 90 GLU A O 1
ATOM 702 N N . ARG A 1 91 ? -0.511 -7.441 12.429 1.00 98.31 91 ARG A N 1
ATOM 703 C CA . ARG A 1 91 ? -0.746 -6.358 13.391 1.00 98.31 91 ARG A CA 1
ATOM 704 C C . ARG A 1 91 ? -2.212 -5.909 13.432 1.00 98.31 91 ARG A C 1
ATOM 706 O O . ARG A 1 91 ? -2.720 -5.617 14.511 1.00 98.31 91 ARG A O 1
ATOM 713 N N . ILE A 1 92 ? -2.901 -5.878 12.286 1.00 98.44 92 ILE A N 1
ATOM 714 C CA . ILE A 1 92 ? -4.354 -5.631 12.229 1.00 98.44 92 ILE A CA 1
ATOM 715 C C . ILE A 1 92 ? -5.115 -6.743 12.956 1.00 98.44 92 ILE A C 1
ATOM 717 O O . ILE A 1 92 ? -6.011 -6.445 13.740 1.00 98.44 92 ILE A O 1
ATOM 721 N N . GLU A 1 93 ? -4.765 -8.008 12.728 1.00 98.44 93 GLU A N 1
ATOM 722 C CA . GLU A 1 93 ? -5.414 -9.139 13.402 1.00 98.44 93 GLU A CA 1
ATOM 723 C C . GLU A 1 93 ? -5.197 -9.110 14.921 1.00 98.44 93 GLU A C 1
ATOM 725 O O . GLU A 1 93 ? -6.127 -9.378 15.682 1.00 98.44 93 GLU A O 1
ATOM 730 N N . GLN A 1 94 ? -4.012 -8.708 15.386 1.00 98.38 94 GLN A N 1
ATOM 731 C CA . GLN A 1 94 ? -3.758 -8.486 16.809 1.00 98.38 94 GLN A CA 1
ATOM 732 C C . GLN A 1 94 ? -4.661 -7.383 17.386 1.00 98.38 94 GLN A C 1
ATOM 734 O O . GLN A 1 94 ? -5.299 -7.602 18.415 1.00 98.38 94 GLN A O 1
ATOM 739 N N . LEU A 1 95 ? -4.771 -6.235 16.708 1.00 98.31 95 LEU A N 1
ATOM 740 C CA . LEU A 1 95 ? -5.650 -5.138 17.136 1.00 98.31 95 LEU A CA 1
ATOM 741 C C . LEU A 1 95 ? -7.131 -5.537 17.109 1.00 98.31 95 LEU A C 1
ATOM 743 O O . LEU A 1 95 ? -7.891 -5.126 17.975 1.00 98.31 95 LEU A O 1
ATOM 747 N N . ARG A 1 96 ? -7.559 -6.374 16.159 1.00 98.25 96 ARG A N 1
ATOM 748 C CA . ARG A 1 96 ? -8.932 -6.906 16.126 1.00 98.25 96 ARG A CA 1
ATOM 749 C C . ARG A 1 96 ? -9.242 -7.789 17.332 1.00 98.25 96 ARG A C 1
ATOM 751 O O . ARG A 1 96 ? -10.353 -7.733 17.853 1.00 98.25 96 ARG A O 1
ATOM 758 N N . LYS A 1 97 ? -8.274 -8.588 17.787 1.00 98.38 97 LYS A N 1
ATOM 759 C CA . LYS A 1 97 ? -8.416 -9.388 19.014 1.00 98.38 97 LYS A CA 1
ATOM 760 C C . LYS A 1 97 ? -8.490 -8.503 20.259 1.00 98.38 97 LYS A C 1
ATOM 762 O O . LYS A 1 97 ? -9.306 -8.783 21.129 1.00 98.38 97 LYS A O 1
ATOM 767 N N . GLU A 1 98 ? -7.688 -7.440 20.317 1.00 97.88 98 GLU A N 1
ATOM 768 C CA . GLU A 1 98 ? -7.746 -6.418 21.375 1.00 97.88 98 GLU A CA 1
ATOM 769 C C . GLU A 1 98 ? -9.132 -5.754 21.418 1.00 97.88 98 GLU A C 1
ATOM 771 O O . GLU A 1 98 ? -9.808 -5.832 22.437 1.00 97.88 98 GLU A O 1
ATOM 776 N N . ILE A 1 99 ? -9.622 -5.260 20.274 1.00 98.38 99 ILE A N 1
ATOM 777 C CA . ILE A 1 99 ? -10.976 -4.702 20.106 1.00 98.38 99 ILE A CA 1
ATOM 778 C C . ILE A 1 99 ? -12.044 -5.681 20.594 1.00 98.38 99 ILE A C 1
ATOM 780 O O . ILE A 1 99 ? -12.936 -5.294 21.344 1.00 98.38 99 ILE A O 1
ATOM 784 N N . SER A 1 100 ? -11.968 -6.955 20.198 1.00 98.38 100 SER A N 1
ATOM 785 C CA . SER A 1 100 ? -12.932 -7.966 20.643 1.00 98.38 100 SER A CA 1
ATOM 786 C C . SER A 1 100 ? -12.909 -8.171 22.161 1.00 98.38 100 SER A C 1
ATOM 788 O O . SER A 1 100 ? -13.964 -8.412 22.747 1.00 98.38 100 SER A O 1
ATOM 790 N N . GLY A 1 101 ? -11.734 -8.104 22.792 1.00 98.12 101 GLY A N 1
ATOM 791 C CA . GLY A 1 101 ? -11.588 -8.207 24.244 1.00 98.12 101 GLY A CA 1
ATOM 792 C C . GLY A 1 101 ? -12.164 -6.992 24.968 1.00 98.12 101 GLY A C 1
ATOM 793 O O . GLY A 1 101 ? -12.963 -7.152 25.891 1.00 98.12 101 GLY A O 1
ATOM 794 N N . ASP A 1 102 ? -11.822 -5.791 24.508 1.00 97.88 102 ASP A N 1
ATOM 795 C CA . ASP A 1 102 ? -12.293 -4.531 25.091 1.00 97.88 102 ASP A CA 1
ATOM 796 C C . ASP A 1 102 ? -13.802 -4.348 24.908 1.00 97.88 102 ASP A C 1
ATOM 798 O O . ASP A 1 102 ? -14.483 -3.882 25.819 1.00 97.88 102 ASP A O 1
ATOM 802 N N . THR A 1 103 ? -14.351 -4.788 23.771 1.00 98.31 103 THR A N 1
ATOM 803 C CA . THR A 1 103 ? -15.802 -4.787 23.521 1.00 98.31 103 THR A CA 1
ATOM 804 C C . THR A 1 103 ? -16.521 -5.666 24.541 1.00 98.31 103 THR A C 1
ATOM 806 O O . THR A 1 103 ? -17.472 -5.219 25.175 1.00 98.31 103 THR A O 1
ATOM 809 N N . ALA A 1 104 ? -16.025 -6.885 24.783 1.00 98.25 104 ALA A N 1
ATOM 810 C CA . ALA A 1 104 ? -16.615 -7.776 25.780 1.00 98.25 104 ALA A CA 1
ATOM 811 C C . ALA A 1 104 ? -16.548 -7.189 27.205 1.00 98.25 104 ALA A C 1
ATOM 813 O O . ALA A 1 104 ? -17.487 -7.352 27.987 1.00 98.25 104 ALA A O 1
ATOM 814 N N . GLN A 1 105 ? -15.467 -6.478 27.550 1.00 98.06 105 GLN A N 1
ATOM 815 C CA . GLN A 1 105 ? -15.363 -5.770 28.831 1.00 98.06 105 GLN A CA 1
ATOM 816 C C . GLN A 1 105 ? -16.338 -4.590 28.917 1.00 98.06 105 GLN A C 1
ATOM 818 O O . GLN A 1 105 ? -16.984 -4.405 29.949 1.00 98.06 105 GLN A O 1
ATOM 823 N N . ALA A 1 106 ? -16.474 -3.811 27.842 1.00 98.00 106 ALA A N 1
ATOM 824 C CA . ALA A 1 106 ? -17.396 -2.682 27.778 1.00 98.00 106 ALA A CA 1
ATOM 825 C C . ALA A 1 106 ? -18.854 -3.144 27.908 1.00 98.00 106 ALA A C 1
ATOM 827 O O . ALA A 1 106 ? -19.623 -2.528 28.649 1.00 98.00 106 ALA A O 1
ATOM 828 N N . ASP A 1 107 ? -19.213 -4.260 27.269 1.00 97.94 107 ASP A N 1
ATOM 829 C CA . ASP A 1 107 ? -20.535 -4.878 27.378 1.00 97.94 107 ASP A CA 1
ATOM 830 C C . ASP A 1 107 ? -20.803 -5.377 28.803 1.00 97.94 107 ASP A C 1
ATOM 832 O O . ASP A 1 107 ? -21.854 -5.080 29.377 1.00 97.94 107 ASP A O 1
ATOM 836 N N . ALA A 1 108 ? -19.832 -6.054 29.429 1.00 98.00 108 ALA A N 1
ATOM 837 C CA . ALA A 1 108 ? -19.942 -6.492 30.821 1.00 98.00 108 ALA A CA 1
ATOM 838 C C . ALA A 1 108 ? -20.159 -5.305 31.776 1.00 98.00 108 ALA A C 1
ATOM 840 O O . ALA A 1 108 ? -21.047 -5.349 32.630 1.00 98.00 108 ALA A O 1
ATOM 841 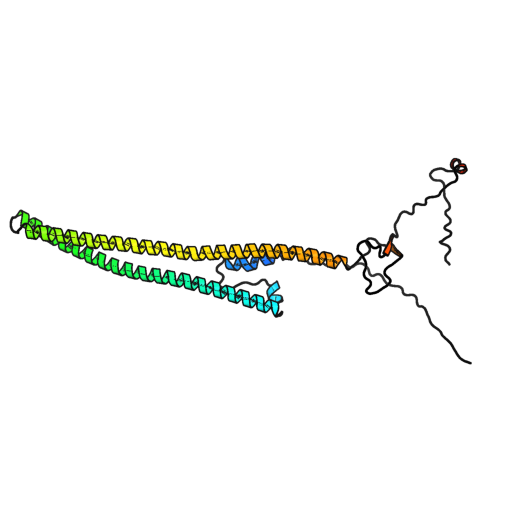N N . LYS A 1 109 ? -19.411 -4.210 31.587 1.00 97.81 109 LYS A N 1
ATOM 842 C CA . LYS A 1 109 ? -19.599 -2.967 32.348 1.00 97.81 109 LYS A CA 1
ATOM 843 C C . LYS A 1 109 ? -20.946 -2.313 32.072 1.00 97.81 109 LYS A C 1
ATOM 845 O O . LYS A 1 109 ? -21.572 -1.801 32.993 1.00 97.81 109 LYS A O 1
ATOM 850 N N . SER A 1 110 ? -21.432 -2.369 30.836 1.00 97.50 110 SER A N 1
ATOM 851 C CA . SER A 1 110 ? -22.763 -1.876 30.480 1.00 97.50 110 SER A CA 1
ATOM 852 C C . SER A 1 110 ? -23.864 -2.632 31.232 1.00 97.50 110 SER A C 1
ATOM 854 O O . SER A 1 110 ? -24.767 -2.009 31.788 1.00 97.50 110 SER A O 1
ATOM 856 N N . HIS A 1 111 ? -23.755 -3.960 31.337 1.00 97.75 111 HIS A N 1
ATOM 857 C CA . HIS A 1 111 ? -24.670 -4.767 32.148 1.00 97.75 111 HIS A CA 1
ATOM 858 C C . HIS A 1 111 ? -24.585 -4.430 33.645 1.00 97.75 111 HIS A C 1
ATOM 860 O O . HIS A 1 111 ? -25.621 -4.287 34.293 1.00 97.75 111 HIS A O 1
ATOM 866 N N . GLU A 1 112 ? -23.378 -4.246 34.186 1.00 97.12 112 GLU A N 1
ATOM 867 C CA . GLU A 1 112 ? -23.164 -3.845 35.584 1.00 97.12 112 GLU A CA 1
ATOM 868 C C . GLU A 1 112 ? -23.818 -2.482 35.889 1.00 97.12 112 GLU A C 1
ATOM 870 O O . GLU A 1 112 ? -24.529 -2.340 36.883 1.00 97.12 112 GLU A O 1
ATOM 875 N N . ILE A 1 113 ? -23.673 -1.506 34.983 1.00 97.69 113 ILE A N 1
ATOM 876 C CA . ILE A 1 113 ? -24.305 -0.180 35.085 1.00 97.69 113 ILE A CA 1
ATOM 877 C C . ILE A 1 113 ? -25.833 -0.288 35.128 1.00 97.69 113 ILE A C 1
ATOM 879 O O . ILE A 1 113 ? -26.468 0.423 35.908 1.00 97.69 113 ILE A O 1
ATOM 883 N N . VAL A 1 114 ? -26.436 -1.163 34.314 1.00 97.62 114 VAL A N 1
ATOM 884 C CA . VAL A 1 114 ? -27.895 -1.371 34.320 1.00 97.62 114 VAL A CA 1
ATOM 885 C C . VAL A 1 114 ? -28.356 -1.915 35.673 1.00 97.62 114 VAL A C 1
ATOM 887 O O . VAL A 1 114 ? -29.265 -1.340 36.271 1.00 97.62 114 VAL A O 1
ATOM 890 N N . LEU A 1 115 ? -27.693 -2.952 36.196 1.00 97.06 115 LEU A N 1
ATOM 891 C CA . LEU A 1 115 ? -28.038 -3.561 37.488 1.00 97.06 115 LEU A CA 1
ATOM 892 C C . LEU A 1 115 ? -27.909 -2.562 38.648 1.00 97.06 115 LEU A C 1
ATOM 894 O O . LEU A 1 115 ? -28.822 -2.418 39.463 1.00 97.06 115 LEU A O 1
ATOM 898 N N . VAL A 1 116 ? -26.803 -1.814 38.692 1.00 96.75 116 VAL A N 1
ATOM 899 C CA . VAL A 1 116 ? -26.586 -0.767 39.703 1.00 96.75 116 VAL A CA 1
ATOM 900 C C . VAL A 1 116 ? -27.607 0.367 39.550 1.00 96.75 116 VAL A C 1
ATOM 902 O O . VAL A 1 116 ? -28.081 0.922 40.544 1.00 96.75 116 VAL A O 1
ATOM 905 N N . GLY A 1 117 ? -27.995 0.700 38.317 1.00 96.19 117 GLY A N 1
ATOM 906 C CA . GLY A 1 117 ? -29.034 1.684 38.023 1.00 96.19 117 GLY A CA 1
ATOM 907 C C . GLY A 1 117 ? -30.402 1.298 38.592 1.00 96.19 117 GLY A C 1
ATOM 908 O O . GLY A 1 117 ? -31.072 2.135 39.204 1.00 96.19 117 GLY A O 1
ATOM 909 N N . GLU A 1 118 ? -30.804 0.035 38.452 1.00 95.94 118 GLU A N 1
ATOM 910 C CA . GLU A 1 118 ? -32.049 -0.493 39.027 1.00 95.94 118 GLU A CA 1
ATOM 911 C C . GLU A 1 118 ? -32.035 -0.455 40.566 1.00 95.94 118 GLU A C 1
ATOM 913 O O . GLU A 1 118 ? -33.014 -0.026 41.199 1.00 95.94 118 GLU A O 1
ATOM 918 N N . GLU A 1 119 ? -30.908 -0.822 41.187 1.00 95.31 119 GLU A N 1
ATOM 919 C CA . GLU A 1 119 ? -30.745 -0.731 42.641 1.00 95.31 119 GLU A CA 1
ATOM 920 C C . GLU A 1 119 ? -30.801 0.729 43.120 1.00 95.31 119 GLU A C 1
ATOM 922 O O . GLU A 1 119 ? -31.487 1.044 44.098 1.00 95.31 119 GLU A O 1
ATOM 927 N N . LEU A 1 120 ? -30.169 1.655 42.391 1.00 95.81 120 LEU A N 1
ATOM 928 C CA . LEU A 1 120 ? -30.210 3.088 42.685 1.00 95.81 120 LEU A CA 1
ATOM 929 C C . LEU A 1 120 ? -31.625 3.664 42.661 1.00 95.81 120 LEU A C 1
ATOM 931 O O . LEU A 1 120 ? -31.967 4.471 43.528 1.00 95.81 120 LEU A O 1
ATOM 935 N N . VAL A 1 121 ? -32.463 3.262 41.702 1.00 96.38 121 VAL A N 1
ATOM 936 C CA . VAL A 1 121 ? -33.871 3.691 41.650 1.00 96.38 121 VAL A CA 1
ATOM 937 C C . VAL A 1 121 ? -34.604 3.269 42.926 1.00 96.38 121 VAL A C 1
ATOM 939 O O . VAL A 1 121 ? -35.294 4.086 43.549 1.00 96.38 121 VAL A O 1
ATOM 942 N N . SER A 1 122 ? -34.394 2.026 43.362 1.00 94.88 122 SER A N 1
ATOM 943 C CA . SER A 1 122 ? -34.990 1.478 44.584 1.00 94.88 122 SER A CA 1
ATOM 944 C C . SER A 1 122 ? -34.484 2.196 45.841 1.00 94.88 122 SER A C 1
ATOM 946 O O . SER A 1 122 ? -35.281 2.629 46.680 1.00 94.88 122 SER A O 1
ATOM 948 N N . LEU A 1 123 ? -33.169 2.410 45.953 1.00 95.12 123 LEU A N 1
ATOM 949 C CA . LEU A 1 123 ? -32.552 3.127 47.073 1.00 95.12 123 LEU A CA 1
ATOM 950 C C . LEU A 1 123 ? -33.030 4.583 47.154 1.00 95.12 123 LEU A C 1
ATOM 952 O O . LEU A 1 123 ? -33.369 5.057 48.240 1.00 95.12 123 LEU A O 1
ATOM 956 N N . ARG A 1 124 ? -33.153 5.285 46.021 1.00 94.56 124 ARG A N 1
ATOM 957 C CA . ARG A 1 124 ? -33.703 6.652 45.974 1.00 94.56 124 ARG A CA 1
ATOM 958 C C . ARG A 1 124 ? -35.145 6.704 46.478 1.00 94.56 124 ARG A C 1
ATOM 960 O O . ARG A 1 124 ? -35.504 7.633 47.204 1.00 94.56 124 ARG A O 1
ATOM 967 N N . ALA A 1 125 ? -35.975 5.719 46.132 1.00 95.38 125 ALA A N 1
ATOM 968 C CA . ALA A 1 125 ? -37.350 5.637 46.624 1.00 95.38 125 ALA A CA 1
ATOM 969 C C . ALA A 1 125 ? -37.416 5.396 48.145 1.00 95.38 125 ALA A C 1
ATOM 971 O O . ALA A 1 125 ? -38.222 6.028 48.833 1.00 95.38 125 ALA A O 1
ATOM 972 N N . LEU A 1 126 ? -36.552 4.528 48.685 1.00 94.50 126 LEU A N 1
ATOM 973 C CA . LEU A 1 126 ? -36.454 4.266 50.126 1.00 94.50 126 LEU A CA 1
ATOM 974 C C . LEU A 1 126 ? -35.922 5.475 50.907 1.00 94.50 126 LEU A C 1
ATOM 976 O O . LEU A 1 126 ? -36.429 5.784 51.987 1.00 94.50 126 LEU A O 1
ATOM 980 N N . TRP A 1 127 ? -34.952 6.202 50.348 1.00 94.81 127 TRP A N 1
ATOM 981 C CA . TRP A 1 127 ? -34.411 7.415 50.961 1.00 94.81 127 TRP A CA 1
ATOM 982 C C . TRP A 1 127 ? -35.459 8.529 51.055 1.00 94.81 127 TRP A C 1
ATOM 984 O O . TRP A 1 127 ? -35.595 9.150 52.107 1.00 94.81 127 TRP A O 1
ATOM 994 N N . LYS A 1 128 ? -36.291 8.719 50.015 1.00 94.69 128 LYS A N 1
ATOM 995 C CA . LYS A 1 128 ? -37.434 9.658 50.058 1.00 94.69 128 LYS A CA 1
ATOM 996 C C . LYS A 1 128 ? -38.420 9.338 51.186 1.00 94.69 128 LYS A C 1
ATOM 998 O O . LYS A 1 128 ? -39.019 10.247 51.752 1.00 94.69 128 LYS A O 1
ATOM 1003 N N . LYS A 1 129 ? -38.561 8.056 51.536 1.00 96.12 129 LYS A N 1
ATOM 1004 C CA . LYS A 1 129 ? -39.367 7.577 52.672 1.00 96.12 129 LYS A CA 1
ATOM 1005 C C . LYS A 1 129 ? -38.615 7.615 54.014 1.00 96.12 129 LYS A C 1
ATOM 1007 O O . LYS A 1 129 ? -39.175 7.191 55.017 1.00 96.12 129 LYS A O 1
ATOM 1012 N N . ARG A 1 130 ? -37.372 8.117 54.043 1.00 93.81 130 ARG A N 1
ATOM 1013 C CA . ARG A 1 130 ? -36.459 8.151 55.204 1.00 93.81 130 ARG A CA 1
ATOM 1014 C C . ARG A 1 130 ? -36.151 6.769 55.801 1.00 93.81 130 ARG A C 1
ATOM 1016 O O . ARG A 1 130 ? -35.916 6.655 56.998 1.00 93.81 130 ARG A O 1
ATOM 1023 N N . LEU A 1 131 ? -36.143 5.725 54.969 1.00 94.94 131 LEU A N 1
ATOM 1024 C CA . LEU A 1 131 ? -35.913 4.335 55.394 1.00 94.94 131 LEU A CA 1
ATOM 1025 C C . LEU A 1 131 ? -34.448 3.879 55.271 1.00 94.94 131 LEU A C 1
ATOM 1027 O O . LEU A 1 131 ? -34.125 2.768 55.681 1.00 94.94 131 LEU A O 1
ATOM 1031 N N . ILE A 1 132 ? -33.562 4.702 54.699 1.00 94.25 132 ILE A N 1
ATOM 1032 C CA . ILE A 1 132 ? -32.123 4.415 54.558 1.00 94.25 132 ILE A CA 1
ATOM 1033 C C . ILE A 1 132 ? -31.277 5.664 54.839 1.00 94.25 132 ILE A C 1
ATOM 1035 O O . ILE A 1 132 ? -31.773 6.788 54.736 1.00 94.25 132 ILE A O 1
ATOM 1039 N N . SER A 1 133 ? -29.989 5.473 55.144 1.00 94.81 133 SER A N 1
ATOM 1040 C CA . SER A 1 133 ? -29.025 6.570 55.301 1.00 94.81 133 SER A CA 1
ATOM 1041 C C . SER A 1 133 ? -28.632 7.197 53.957 1.00 94.81 133 SER A C 1
ATOM 1043 O O . SER A 1 133 ? -28.606 6.531 52.919 1.00 94.81 133 SER A O 1
ATOM 1045 N N . ILE A 1 134 ? -28.288 8.491 53.982 1.00 93.38 134 ILE A N 1
ATOM 1046 C CA . ILE A 1 134 ? -27.757 9.214 52.814 1.00 93.38 134 ILE A CA 1
ATOM 1047 C C . ILE A 1 134 ? -26.409 8.639 52.353 1.00 93.38 134 ILE A C 1
ATOM 1049 O O . ILE A 1 134 ? -26.140 8.578 51.155 1.00 93.38 134 ILE A O 1
ATOM 1053 N N . ASP A 1 135 ? -25.591 8.140 53.282 1.00 94.81 135 ASP A N 1
ATOM 1054 C CA . ASP A 1 135 ? -24.277 7.568 52.976 1.00 94.81 135 ASP A CA 1
ATOM 1055 C C . ASP A 1 135 ? -24.392 6.356 52.049 1.00 94.81 135 ASP A C 1
ATOM 1057 O O . ASP A 1 135 ? -23.642 6.248 51.082 1.00 94.81 135 ASP A O 1
ATOM 1061 N N . ARG A 1 136 ? -25.391 5.488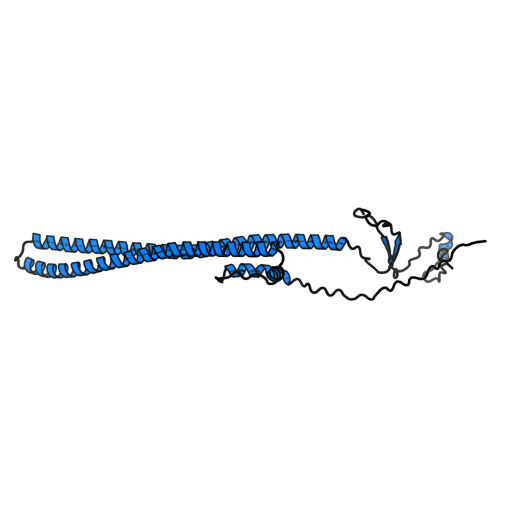 52.277 1.00 93.00 136 ARG A N 1
ATOM 1062 C CA . ARG A 1 136 ? -25.640 4.322 51.417 1.00 93.00 136 ARG A CA 1
ATOM 1063 C C . ARG A 1 136 ? -26.045 4.731 50.001 1.00 93.00 136 ARG A C 1
ATOM 1065 O O . ARG A 1 136 ? -25.574 4.128 49.042 1.00 93.00 136 ARG A O 1
ATOM 1072 N N . LEU A 1 137 ? -26.893 5.753 49.866 1.00 94.81 137 LEU A N 1
ATOM 1073 C CA . LEU A 1 137 ? -27.298 6.265 48.556 1.00 94.81 137 LEU A CA 1
ATOM 1074 C C . LEU A 1 137 ? -26.102 6.874 47.809 1.00 94.81 137 LEU A C 1
ATOM 1076 O O . LEU A 1 137 ? -25.831 6.492 46.675 1.00 94.81 137 LEU A O 1
ATOM 1080 N N . THR A 1 138 ? -25.349 7.769 48.454 1.00 95.00 138 THR A N 1
ATOM 1081 C CA . THR A 1 138 ? -24.210 8.449 47.809 1.00 95.00 138 THR A CA 1
ATOM 1082 C C . THR A 1 138 ? -23.042 7.512 47.503 1.00 95.00 138 THR A C 1
ATOM 1084 O O . THR A 1 138 ? -22.275 7.783 46.580 1.00 95.00 138 THR A O 1
ATOM 1087 N N . ALA A 1 139 ? -22.870 6.427 48.265 1.00 95.50 139 ALA A N 1
ATOM 1088 C CA . ALA A 1 139 ? -21.901 5.382 47.950 1.00 95.50 139 ALA A CA 1
ATOM 1089 C C . ALA A 1 139 ? -22.273 4.666 46.645 1.00 95.50 139 ALA A C 1
ATOM 1091 O O . ALA A 1 139 ? -21.425 4.525 45.768 1.00 95.50 139 ALA A O 1
ATOM 1092 N N . MET A 1 140 ? -23.548 4.301 46.478 1.00 95.25 140 MET A N 1
ATOM 1093 C CA . MET A 1 140 ? -24.021 3.649 45.256 1.00 95.25 140 MET A CA 1
ATOM 1094 C C . MET A 1 140 ? -24.007 4.598 44.042 1.00 95.25 140 MET A C 1
ATOM 1096 O O . MET A 1 140 ? -23.685 4.187 42.932 1.00 95.25 140 MET A O 1
ATOM 1100 N N . GLU A 1 141 ? -24.292 5.891 44.231 1.00 95.31 141 GLU A N 1
ATOM 1101 C CA . GLU A 1 141 ? -24.198 6.882 43.145 1.00 95.31 141 GLU A CA 1
ATOM 1102 C C . GLU A 1 141 ? -22.750 7.093 42.673 1.00 95.31 141 GLU A C 1
ATOM 1104 O O . GLU A 1 141 ? -22.495 7.220 41.472 1.00 95.31 141 GLU A O 1
ATOM 1109 N N . ARG A 1 142 ? -21.788 7.084 43.606 1.00 96.94 142 ARG A N 1
ATOM 1110 C CA . ARG A 1 142 ? -20.355 7.099 43.279 1.00 96.94 142 ARG A CA 1
ATOM 1111 C C . ARG A 1 142 ? -19.936 5.846 42.516 1.00 96.94 142 ARG A C 1
ATOM 1113 O O . ARG A 1 142 ? -19.188 5.969 41.551 1.00 96.94 142 ARG A O 1
ATOM 1120 N N . GLU A 1 143 ? -20.446 4.680 42.907 1.00 96.06 143 GLU A N 1
ATOM 1121 C CA . GLU A 1 143 ? -20.191 3.419 42.206 1.00 96.06 143 GLU A CA 1
ATOM 1122 C C . GLU A 1 143 ? -20.687 3.462 40.755 1.00 96.06 143 GLU A C 1
ATOM 1124 O O . GLU A 1 143 ? -19.915 3.211 39.835 1.00 96.06 143 GLU A O 1
ATOM 1129 N N . ALA A 1 144 ? -21.933 3.889 40.528 1.00 95.94 144 ALA A N 1
ATOM 1130 C CA . ALA A 1 144 ? -22.476 4.033 39.176 1.00 95.94 144 ALA A CA 1
ATOM 1131 C C . ALA A 1 144 ? -21.649 4.997 38.310 1.00 95.94 144 ALA A C 1
ATOM 1133 O O . ALA A 1 144 ? -21.378 4.716 37.144 1.00 95.94 144 ALA A O 1
ATOM 1134 N N . THR A 1 145 ? -21.204 6.115 38.893 1.00 97.12 145 THR A N 1
ATOM 1135 C CA . THR A 1 145 ? -20.355 7.094 38.197 1.00 97.12 145 THR A CA 1
ATOM 1136 C C . THR A 1 145 ? -18.981 6.508 37.860 1.00 97.12 145 THR A C 1
ATOM 1138 O O . THR A 1 145 ? -18.446 6.769 36.784 1.00 97.12 145 THR A O 1
ATOM 1141 N N . ARG A 1 146 ? -18.404 5.694 38.756 1.00 97.88 146 ARG A N 1
ATOM 1142 C CA . ARG A 1 146 ? -17.141 4.990 38.511 1.00 97.88 146 ARG A CA 1
ATOM 1143 C C . ARG A 1 146 ? -17.273 4.015 37.342 1.00 97.88 146 ARG A C 1
ATOM 1145 O O . ARG A 1 146 ? -16.449 4.069 36.434 1.00 97.88 146 ARG A O 1
ATOM 1152 N N . LEU A 1 147 ? -18.313 3.180 37.341 1.00 97.69 147 LEU A N 1
ATOM 1153 C CA . LEU A 1 147 ? -18.561 2.209 36.272 1.00 97.69 147 LEU A CA 1
ATOM 1154 C C . LEU A 1 147 ? -18.771 2.886 34.914 1.00 97.69 147 LEU A C 1
ATOM 1156 O O . LEU A 1 147 ? -18.247 2.418 33.903 1.00 97.69 147 LEU A O 1
ATOM 1160 N N . ASP A 1 148 ? -19.491 4.009 34.886 1.00 97.00 148 ASP A N 1
ATOM 1161 C CA . ASP A 1 148 ? -19.678 4.787 33.661 1.00 97.00 148 ASP A CA 1
ATOM 1162 C C . ASP A 1 148 ? -18.353 5.374 33.145 1.00 97.00 148 ASP A C 1
ATOM 1164 O O . ASP A 1 148 ? -18.061 5.308 31.949 1.00 97.00 148 ASP A O 1
ATOM 1168 N N . GLY A 1 149 ? -17.500 5.861 34.054 1.00 97.94 149 GLY A N 1
ATOM 1169 C CA . GLY A 1 149 ? -16.144 6.308 33.734 1.00 97.94 149 GLY A CA 1
ATOM 1170 C C . GLY A 1 149 ? -15.258 5.191 33.171 1.00 97.94 149 GLY A C 1
ATOM 1171 O O . GLY A 1 149 ? -14.596 5.396 32.154 1.00 97.94 149 GLY A O 1
ATOM 1172 N N . GLU A 1 150 ? -15.275 4.003 33.782 1.00 98.06 150 GLU A N 1
ATOM 1173 C CA . GLU A 1 150 ? -14.551 2.814 33.298 1.00 98.06 150 GLU A CA 1
ATOM 1174 C C . GLU A 1 150 ? -15.029 2.397 31.897 1.00 98.06 150 GLU A C 1
ATOM 1176 O O . GLU A 1 150 ? -14.216 2.184 30.995 1.00 98.06 150 GLU A O 1
ATOM 1181 N N . ARG A 1 151 ? -16.349 2.357 31.666 1.00 98.06 151 ARG A N 1
ATOM 1182 C CA . ARG A 1 151 ? -16.919 2.085 30.336 1.00 98.06 151 ARG A CA 1
ATOM 1183 C C . ARG A 1 151 ? -16.503 3.142 29.311 1.00 98.06 151 ARG A C 1
ATOM 1185 O O . ARG A 1 151 ? -16.189 2.806 28.168 1.00 98.06 151 ARG A O 1
ATOM 1192 N N . GLY A 1 152 ? -16.481 4.414 29.705 1.00 97.88 152 GLY A N 1
ATOM 1193 C CA . GLY A 1 152 ? -16.013 5.511 28.858 1.00 97.88 152 GLY A CA 1
ATOM 1194 C C . GLY A 1 152 ? -14.545 5.353 28.451 1.00 97.88 152 GLY A C 1
ATOM 1195 O O . GLY A 1 152 ? -14.210 5.554 27.284 1.00 97.88 152 GLY A O 1
ATOM 1196 N N . GLN A 1 153 ? -13.683 4.922 29.378 1.00 98.12 153 GLN A N 1
ATOM 1197 C CA . GLN A 1 153 ? -12.276 4.622 29.089 1.00 98.12 153 GLN A CA 1
ATOM 1198 C C . GLN A 1 153 ? -12.130 3.474 28.083 1.00 98.12 153 GLN A C 1
ATOM 1200 O O . GLN A 1 153 ? -11.376 3.613 27.120 1.00 98.12 153 GLN A O 1
ATOM 1205 N N . LEU A 1 154 ? -12.890 2.387 28.251 1.00 98.19 154 LEU A N 1
ATOM 1206 C CA . LEU A 1 154 ? -12.903 1.264 27.303 1.00 98.19 154 LEU A CA 1
ATOM 1207 C C . LEU A 1 154 ? -13.391 1.694 25.915 1.00 98.19 154 LEU A C 1
ATOM 1209 O O . LEU A 1 154 ? -12.794 1.340 24.903 1.00 98.19 154 LEU A O 1
ATOM 1213 N N . THR A 1 155 ? -14.429 2.528 25.857 1.00 97.88 155 THR A N 1
ATOM 1214 C CA . THR A 1 155 ? -14.959 3.056 24.589 1.00 97.88 155 THR A CA 1
ATOM 1215 C C . THR A 1 155 ? -13.925 3.929 23.868 1.00 97.88 155 THR A C 1
ATOM 1217 O O . THR A 1 155 ? -13.769 3.844 22.650 1.00 97.88 155 THR A O 1
ATOM 1220 N N . ALA A 1 156 ? -13.178 4.754 24.609 1.00 98.25 156 ALA A N 1
ATOM 1221 C CA . ALA A 1 156 ? -12.094 5.551 24.044 1.00 98.25 156 ALA A CA 1
ATOM 1222 C C . ALA A 1 156 ? -10.938 4.673 23.533 1.00 98.25 156 ALA A C 1
ATOM 1224 O O . ALA A 1 156 ? -10.410 4.934 22.451 1.00 98.25 156 ALA A O 1
ATOM 1225 N N . ALA A 1 157 ? -10.570 3.622 24.274 1.00 97.62 157 ALA A N 1
ATOM 1226 C CA . ALA A 1 157 ? -9.550 2.661 23.855 1.00 97.62 157 ALA A CA 1
ATOM 1227 C C . ALA A 1 157 ? -9.955 1.921 22.567 1.00 97.62 157 ALA A C 1
ATOM 1229 O O . ALA A 1 157 ? -9.147 1.827 21.640 1.00 97.62 157 ALA A O 1
ATOM 1230 N N . LEU A 1 158 ? -11.224 1.509 22.464 1.00 98.25 158 LEU A N 1
ATOM 1231 C CA . LEU A 1 158 ? -11.801 0.889 21.270 1.00 98.25 158 LEU A CA 1
ATOM 1232 C C . LEU A 1 158 ? -11.651 1.797 20.040 1.00 98.25 158 LEU A C 1
ATOM 1234 O O . LEU A 1 158 ? -11.076 1.393 19.029 1.00 98.25 158 LEU A O 1
ATOM 1238 N N . ALA A 1 159 ? -12.077 3.059 20.157 1.00 98.06 159 ALA A N 1
ATOM 1239 C CA . ALA A 1 159 ? -11.967 4.039 19.077 1.00 98.06 159 ALA A CA 1
ATOM 1240 C C . ALA A 1 159 ? -10.503 4.303 18.674 1.00 98.06 159 ALA A C 1
ATOM 1242 O O . ALA A 1 159 ? -10.186 4.454 17.491 1.00 98.06 159 ALA A O 1
ATOM 1243 N N . GLN A 1 160 ? -9.580 4.326 19.642 1.00 98.25 160 GLN A N 1
ATOM 1244 C CA . GLN A 1 160 ? -8.148 4.443 19.358 1.00 98.25 160 GLN A CA 1
ATOM 1245 C C . GLN A 1 160 ? -7.608 3.221 18.607 1.00 98.25 160 GLN A C 1
ATOM 1247 O O . GLN A 1 160 ? -6.824 3.384 17.670 1.00 98.25 160 GLN A O 1
ATOM 1252 N N . ALA A 1 161 ? -8.004 2.007 18.993 1.00 98.12 161 ALA A N 1
ATOM 1253 C CA . ALA A 1 161 ? -7.593 0.780 18.317 1.00 98.12 161 ALA A CA 1
ATOM 1254 C C . ALA A 1 161 ? -8.116 0.721 16.872 1.00 98.12 161 ALA A C 1
ATOM 1256 O O . ALA A 1 161 ? -7.355 0.397 15.957 1.00 98.12 161 ALA A O 1
ATOM 1257 N N . GLU A 1 162 ? -9.367 1.119 16.638 1.00 97.88 162 GLU A N 1
ATOM 1258 C CA . GLU A 1 162 ? -9.941 1.244 15.293 1.00 97.88 162 GLU A CA 1
ATOM 1259 C C . GLU A 1 162 ? -9.198 2.281 14.439 1.00 97.88 162 GLU A C 1
ATOM 1261 O O . GLU A 1 162 ? -8.870 2.016 13.278 1.00 97.88 162 GLU A O 1
ATOM 1266 N N . GLY A 1 163 ? -8.850 3.431 15.025 1.00 98.44 163 GLY A N 1
ATOM 1267 C CA . GLY A 1 163 ? -8.023 4.446 14.370 1.00 98.44 163 GLY A CA 1
ATOM 1268 C C . GLY A 1 163 ? -6.653 3.904 13.947 1.00 98.44 163 GLY A C 1
ATOM 1269 O O . GLY A 1 163 ? -6.228 4.117 12.810 1.00 98.44 163 GLY A O 1
ATOM 1270 N N . ARG A 1 164 ? -5.995 3.119 14.814 1.00 98.44 164 ARG A N 1
ATOM 1271 C CA . ARG A 1 164 ? -4.730 2.435 14.484 1.00 98.44 164 ARG A CA 1
ATOM 1272 C C . ARG A 1 164 ? -4.899 1.439 13.333 1.00 98.44 164 ARG A C 1
ATOM 1274 O O . ARG A 1 164 ? -4.030 1.357 12.468 1.00 98.44 164 ARG A O 1
ATOM 1281 N N . ILE A 1 165 ? -6.009 0.696 13.278 1.00 98.50 165 ILE A N 1
ATOM 1282 C CA . ILE A 1 165 ? -6.306 -0.203 12.148 1.00 98.50 165 ILE A CA 1
ATOM 1283 C C . ILE A 1 165 ? -6.448 0.591 10.844 1.00 98.50 165 ILE A C 1
ATOM 1285 O O . ILE A 1 165 ? -5.903 0.181 9.817 1.00 98.50 165 ILE A O 1
ATOM 1289 N N . ALA A 1 166 ? -7.155 1.724 10.863 1.00 98.19 166 ALA A N 1
ATOM 1290 C CA . ALA A 1 166 ? -7.303 2.582 9.689 1.00 98.19 166 ALA A CA 1
ATOM 1291 C C . ALA A 1 166 ? -5.946 3.118 9.196 1.00 98.19 166 ALA A C 1
ATOM 1293 O O . ALA A 1 166 ? -5.664 3.064 7.998 1.00 98.19 166 ALA A O 1
ATOM 1294 N N . GLU A 1 167 ? -5.076 3.546 10.112 1.00 98.25 167 GLU A N 1
ATOM 1295 C CA . GLU A 1 167 ? -3.711 3.974 9.793 1.00 98.25 167 GLU A CA 1
ATOM 1296 C C . GLU A 1 167 ? -2.895 2.847 9.142 1.00 98.25 167 GLU A C 1
ATOM 1298 O O . GLU A 1 167 ? -2.295 3.042 8.084 1.00 98.25 167 GLU A O 1
ATOM 1303 N N . ILE A 1 168 ? -2.914 1.638 9.713 1.00 98.31 168 ILE A N 1
ATOM 1304 C CA . ILE A 1 168 ? -2.181 0.491 9.154 1.00 98.31 168 ILE A CA 1
ATOM 1305 C C . ILE A 1 168 ? -2.733 0.100 7.774 1.00 98.31 168 ILE A C 1
ATOM 1307 O O . ILE A 1 168 ? -1.967 -0.255 6.877 1.00 98.31 168 ILE A O 1
ATOM 1311 N N . ASN A 1 169 ? -4.045 0.203 7.551 1.00 97.94 169 ASN A N 1
ATOM 1312 C CA . ASN A 1 169 ? -4.625 -0.018 6.224 1.00 97.94 169 ASN A CA 1
ATOM 1313 C C . ASN A 1 169 ? -4.099 0.991 5.192 1.00 97.94 169 ASN A C 1
ATOM 1315 O O . ASN A 1 169 ? -3.778 0.600 4.067 1.00 97.94 169 ASN A O 1
ATOM 1319 N N . LEU A 1 170 ? -3.949 2.264 5.571 1.00 98.12 170 LEU A N 1
ATOM 1320 C CA . LEU A 1 170 ? -3.311 3.268 4.714 1.00 98.12 170 LEU A CA 1
ATOM 1321 C C . LEU A 1 170 ? -1.834 2.938 4.461 1.00 98.12 170 LEU A C 1
ATOM 1323 O O . LEU A 1 170 ? -1.376 3.066 3.328 1.00 98.12 170 LEU A O 1
ATOM 1327 N N . GLN A 1 171 ? -1.106 2.426 5.458 1.00 97.62 171 GLN A N 1
ATOM 1328 C CA . GLN A 1 171 ? 0.274 1.957 5.271 1.00 97.62 171 GLN A CA 1
ATOM 1329 C C . GLN A 1 171 ? 0.357 0.790 4.270 1.00 97.62 171 GLN A C 1
ATOM 1331 O O . GLN A 1 171 ? 1.244 0.772 3.420 1.00 97.62 171 GLN A O 1
ATOM 1336 N N . ILE A 1 172 ? -0.589 -0.160 4.298 1.00 96.50 172 ILE A N 1
ATOM 1337 C CA . ILE A 1 172 ? -0.654 -1.257 3.311 1.00 96.50 172 ILE A CA 1
ATOM 1338 C C . ILE A 1 172 ? -0.847 -0.717 1.888 1.00 96.50 172 ILE A C 1
ATOM 1340 O O . ILE A 1 172 ? -0.265 -1.260 0.945 1.00 96.50 172 ILE A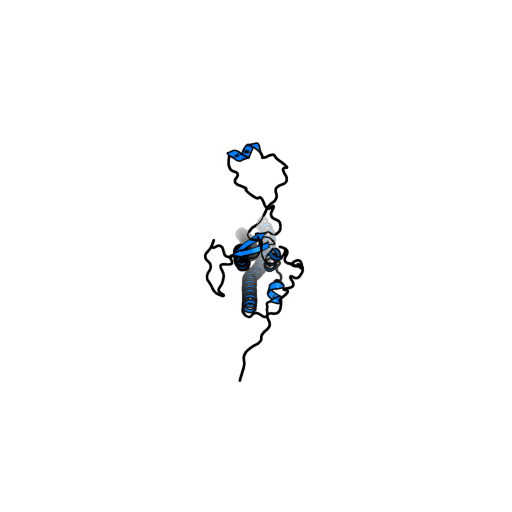 O 1
ATOM 1344 N N . ILE A 1 173 ? -1.667 0.325 1.731 1.00 95.50 173 ILE A N 1
ATOM 1345 C CA . ILE A 1 173 ? -1.871 1.005 0.448 1.00 95.50 173 ILE A CA 1
ATOM 1346 C C . ILE A 1 173 ? -0.579 1.713 0.026 1.00 95.50 173 ILE A C 1
ATOM 1348 O O . ILE A 1 173 ? -0.149 1.550 -1.114 1.00 95.50 173 ILE A O 1
ATOM 1352 N N . GLN A 1 174 ? 0.089 2.414 0.945 1.00 95.75 174 GLN A N 1
ATOM 1353 C CA . GLN A 1 174 ? 1.345 3.113 0.671 1.00 95.75 174 GLN A CA 1
ATOM 1354 C C . GLN A 1 174 ? 2.431 2.174 0.126 1.00 95.75 174 GLN A C 1
ATOM 1356 O O . GLN A 1 174 ? 3.061 2.506 -0.872 1.00 95.75 174 GLN A O 1
ATOM 1361 N N . VAL A 1 175 ? 2.561 0.959 0.675 1.00 94.81 175 VAL A N 1
ATOM 1362 C CA . VAL A 1 175 ? 3.499 -0.066 0.168 1.00 94.81 175 VAL A CA 1
ATOM 1363 C C . VAL A 1 175 ? 3.283 -0.370 -1.327 1.00 94.81 175 VAL A C 1
ATOM 1365 O O . VAL A 1 175 ? 4.235 -0.655 -2.055 1.00 94.81 175 VAL A O 1
ATOM 1368 N N . ASP A 1 176 ? 2.043 -0.313 -1.821 1.00 89.56 176 ASP A N 1
ATOM 1369 C CA . ASP A 1 176 ? 1.750 -0.516 -3.247 1.00 89.56 176 ASP A CA 1
ATOM 1370 C C . ASP A 1 176 ? 2.071 0.696 -4.109 1.00 89.56 176 ASP A C 1
ATOM 1372 O O . ASP A 1 176 ? 2.524 0.543 -5.252 1.00 89.56 176 ASP A O 1
ATOM 1376 N N . LEU A 1 177 ? 1.816 1.890 -3.577 1.00 92.12 177 LEU A N 1
ATOM 1377 C CA . LEU A 1 177 ? 2.152 3.130 -4.259 1.00 92.12 177 LEU A CA 1
ATOM 1378 C C . LEU A 1 177 ? 3.666 3.266 -4.387 1.00 92.12 177 LEU A C 1
ATOM 1380 O O . LEU A 1 177 ? 4.136 3.518 -5.494 1.00 92.12 177 LEU A O 1
ATOM 1384 N N . ASP A 1 178 ? 4.418 3.015 -3.318 1.00 91.75 178 ASP A N 1
ATOM 1385 C CA . ASP A 1 178 ? 5.879 3.100 -3.313 1.00 91.75 178 ASP A CA 1
ATOM 1386 C C . ASP A 1 178 ? 6.473 2.185 -4.387 1.00 91.75 178 ASP A C 1
ATOM 1388 O O . ASP A 1 178 ? 7.187 2.658 -5.273 1.00 91.75 178 ASP A O 1
ATOM 1392 N N . LEU A 1 179 ? 6.049 0.916 -4.440 1.00 87.12 179 LEU A N 1
ATOM 1393 C CA . LEU A 1 179 ? 6.461 -0.002 -5.507 1.00 87.12 179 LEU A CA 1
ATOM 1394 C C . LEU A 1 179 ? 6.119 0.541 -6.901 1.00 87.12 179 LEU A C 1
ATOM 1396 O O . LEU A 1 179 ? 6.928 0.467 -7.825 1.00 87.12 179 LEU A O 1
ATOM 1400 N N . SER A 1 180 ? 4.910 1.072 -7.076 1.00 86.38 180 SER A N 1
ATOM 1401 C CA . SER A 1 180 ? 4.485 1.621 -8.364 1.00 86.38 180 SER A CA 1
ATOM 1402 C C . SER A 1 180 ? 5.350 2.816 -8.769 1.00 86.38 180 SER A C 1
ATOM 1404 O O . SER A 1 180 ? 5.693 2.959 -9.944 1.00 86.38 180 SER A O 1
ATOM 1406 N N . THR A 1 181 ? 5.738 3.668 -7.819 1.00 90.94 181 THR A N 1
ATOM 1407 C CA . THR A 1 181 ? 6.633 4.802 -8.079 1.00 90.94 181 THR A CA 1
ATOM 1408 C C . THR A 1 181 ? 8.047 4.349 -8.429 1.00 90.94 181 THR A C 1
ATOM 1410 O O . THR A 1 181 ? 8.595 4.828 -9.424 1.00 90.94 181 THR A O 1
ATOM 1413 N N . GLU A 1 182 ? 8.601 3.374 -7.706 1.00 89.62 182 GLU A N 1
ATOM 1414 C CA . GLU A 1 182 ? 9.916 2.790 -7.987 1.00 89.62 182 GLU A CA 1
ATOM 1415 C C . GLU A 1 182 ? 9.955 2.137 -9.371 1.00 89.62 182 GLU A C 1
ATOM 1417 O O . GLU A 1 182 ? 10.820 2.456 -10.183 1.00 89.62 182 GLU A O 1
ATOM 1422 N N . VAL A 1 183 ? 8.965 1.302 -9.704 1.00 86.81 183 VAL A N 1
ATOM 1423 C CA . VAL A 1 183 ? 8.867 0.653 -11.022 1.00 86.81 183 VAL A CA 1
ATOM 1424 C C . VAL A 1 183 ? 8.757 1.686 -12.145 1.00 86.81 183 VAL A C 1
ATOM 1426 O O . VAL A 1 183 ? 9.369 1.523 -13.201 1.00 86.81 183 VAL A O 1
ATOM 1429 N N . ASN A 1 184 ? 7.996 2.764 -11.939 1.00 86.19 184 ASN A N 1
ATOM 1430 C CA . ASN A 1 184 ? 7.881 3.836 -12.927 1.00 86.19 184 ASN A CA 1
ATOM 1431 C C . ASN A 1 184 ? 9.193 4.612 -13.097 1.00 86.19 184 ASN A C 1
ATOM 1433 O O . ASN A 1 184 ? 9.516 5.016 -14.216 1.00 86.19 184 ASN A O 1
ATOM 1437 N N . LYS A 1 185 ? 9.957 4.809 -12.019 1.00 91.38 185 LYS A N 1
ATOM 1438 C CA . LYS A 1 185 ? 11.290 5.413 -12.077 1.00 91.38 185 LYS A CA 1
ATOM 1439 C C . LYS A 1 185 ? 12.262 4.510 -12.840 1.00 91.38 185 LYS A C 1
ATOM 1441 O O . LYS A 1 185 ? 12.835 4.956 -13.834 1.00 91.38 185 LYS A O 1
ATOM 1446 N N . ASP A 1 186 ? 12.339 3.233 -12.464 1.00 86.88 186 ASP A N 1
ATOM 1447 C CA . ASP A 1 186 ? 13.155 2.212 -13.133 1.00 86.88 186 ASP A CA 1
ATOM 1448 C C . ASP A 1 186 ? 12.818 2.126 -14.634 1.00 86.88 186 ASP A C 1
ATOM 1450 O O . ASP A 1 186 ? 13.697 1.942 -15.479 1.00 86.88 186 ASP A O 1
ATOM 1454 N N . LEU A 1 187 ? 11.532 2.239 -14.990 1.00 86.69 187 LEU A N 1
ATOM 1455 C CA . LEU A 1 187 ? 11.073 2.230 -16.378 1.00 86.69 187 LEU A CA 1
ATOM 1456 C C . LEU A 1 187 ? 11.563 3.454 -17.154 1.00 86.69 187 LEU A C 1
ATOM 1458 O O . LEU A 1 187 ? 12.080 3.290 -18.255 1.00 86.69 187 LEU A O 1
ATOM 1462 N N . ARG A 1 188 ? 11.443 4.660 -16.586 1.00 89.56 188 ARG A N 1
ATOM 1463 C CA . ARG A 1 188 ? 11.910 5.896 -17.236 1.00 89.56 188 ARG A CA 1
ATOM 1464 C C . ARG A 1 188 ? 13.414 5.874 -17.486 1.00 89.56 188 ARG A C 1
ATOM 1466 O O . ARG A 1 188 ? 13.852 6.244 -18.572 1.00 89.56 188 ARG A O 1
ATOM 1473 N N . GLU A 1 189 ? 14.196 5.416 -16.512 1.00 91.12 189 GLU A N 1
ATOM 1474 C CA . GLU A 1 189 ? 15.651 5.299 -16.655 1.00 91.12 189 GLU A CA 1
ATOM 1475 C C . GLU A 1 189 ? 16.038 4.309 -17.760 1.00 91.12 189 GLU A C 1
ATOM 1477 O O . GLU A 1 189 ? 16.962 4.560 -18.536 1.00 91.12 189 GLU A O 1
ATOM 1482 N N . ILE A 1 190 ? 15.317 3.192 -17.869 1.00 88.19 190 ILE A N 1
ATOM 1483 C CA . ILE A 1 190 ? 15.587 2.197 -18.908 1.00 88.19 190 ILE A CA 1
ATOM 1484 C C . ILE A 1 190 ? 15.101 2.644 -20.283 1.00 88.19 190 ILE A C 1
ATOM 1486 O O . ILE A 1 190 ? 15.817 2.429 -21.257 1.00 88.19 190 ILE A O 1
ATOM 1490 N N . ASP A 1 191 ? 13.963 3.329 -20.381 1.00 85.25 191 ASP A N 1
ATOM 1491 C CA . ASP A 1 191 ? 13.508 3.923 -21.640 1.00 85.25 191 ASP A CA 1
ATOM 1492 C C . ASP A 1 191 ? 14.509 4.972 -22.158 1.00 85.25 191 ASP A C 1
ATOM 1494 O O . ASP A 1 191 ? 14.801 5.001 -23.356 1.00 85.25 191 ASP A O 1
ATOM 1498 N N . ALA A 1 192 ? 15.107 5.773 -21.267 1.00 91.56 192 ALA A N 1
ATOM 1499 C CA . ALA A 1 192 ? 16.169 6.711 -21.627 1.00 91.56 192 ALA A CA 1
ATOM 1500 C C . ALA A 1 192 ? 17.422 5.990 -22.160 1.00 91.56 192 ALA A C 1
ATOM 1502 O O . ALA A 1 192 ? 17.911 6.325 -23.240 1.00 91.56 192 ALA A O 1
ATOM 1503 N N . LYS A 1 193 ? 17.892 4.943 -21.462 1.00 91.25 193 LYS A N 1
ATOM 1504 C CA . LYS A 1 193 ? 19.028 4.112 -21.910 1.00 91.25 193 LYS A CA 1
ATOM 1505 C C . LYS A 1 193 ? 18.751 3.421 -23.246 1.00 91.25 193 LYS A C 1
ATOM 1507 O O . LYS A 1 193 ? 19.638 3.324 -24.088 1.00 91.25 193 LYS A O 1
ATOM 1512 N N . ILE A 1 194 ? 17.524 2.946 -23.468 1.00 89.06 194 ILE A N 1
ATOM 1513 C CA . ILE A 1 194 ? 17.122 2.357 -24.751 1.00 89.06 194 ILE A CA 1
ATOM 1514 C C . ILE A 1 194 ? 17.201 3.406 -25.862 1.00 89.06 194 ILE A C 1
ATOM 1516 O O . ILE A 1 194 ? 17.729 3.097 -26.926 1.00 89.06 194 ILE A O 1
ATOM 1520 N N . GLY A 1 195 ? 16.719 4.630 -25.623 1.00 88.12 195 GLY A N 1
ATOM 1521 C CA . GLY A 1 195 ? 16.831 5.732 -26.581 1.00 88.12 195 GLY A CA 1
ATOM 1522 C C . GLY A 1 195 ? 18.283 6.033 -26.962 1.00 88.12 195 GLY A C 1
ATOM 1523 O O . GLY A 1 195 ? 18.610 6.080 -28.145 1.00 88.12 195 GLY A O 1
ATOM 1524 N N . GLU A 1 196 ? 19.168 6.133 -25.969 1.00 94.38 196 GLU A N 1
ATOM 1525 C CA . GLU A 1 196 ? 20.608 6.338 -26.174 1.00 94.38 196 GLU A CA 1
ATOM 1526 C C . GLU A 1 196 ? 21.251 5.202 -26.990 1.00 94.38 196 GLU A C 1
ATOM 1528 O O . GLU A 1 196 ? 21.977 5.445 -27.957 1.00 94.38 196 GLU A O 1
ATOM 1533 N N . LEU A 1 197 ? 20.971 3.945 -26.631 1.00 92.50 197 LEU A N 1
ATOM 1534 C CA . LEU A 1 197 ? 21.511 2.777 -27.332 1.00 92.50 197 LEU A CA 1
ATOM 1535 C C . LEU A 1 197 ? 20.965 2.648 -28.757 1.00 92.50 197 LEU A C 1
ATOM 1537 O O . LEU A 1 197 ? 21.684 2.192 -29.647 1.00 92.50 197 LEU A O 1
ATOM 1541 N N . MET A 1 198 ? 19.713 3.046 -28.991 1.00 91.12 198 MET A N 1
ATOM 1542 C CA . MET A 1 198 ? 19.135 3.089 -30.332 1.00 91.12 198 MET A CA 1
ATOM 1543 C C . MET A 1 198 ? 19.857 4.103 -31.217 1.00 91.12 198 MET A C 1
ATOM 1545 O O . MET A 1 198 ? 20.186 3.763 -32.350 1.00 91.12 198 MET A O 1
ATOM 1549 N N . GLU A 1 199 ? 20.157 5.294 -30.702 1.00 91.94 199 GLU A N 1
ATOM 1550 C CA . GLU A 1 199 ? 20.887 6.315 -31.459 1.00 91.94 199 GLU A CA 1
ATOM 1551 C C . GLU A 1 199 ? 22.313 5.854 -31.789 1.00 91.94 199 GLU A C 1
ATOM 1553 O O . GLU A 1 199 ? 22.741 5.884 -32.943 1.00 91.94 199 GLU A O 1
ATOM 1558 N N . ARG A 1 200 ? 23.026 5.298 -30.798 1.00 93.69 200 ARG A N 1
ATOM 1559 C CA . ARG A 1 200 ? 24.358 4.703 -31.015 1.00 93.69 200 ARG A CA 1
ATOM 1560 C C . ARG A 1 200 ? 24.336 3.594 -32.057 1.00 93.69 200 ARG A C 1
ATOM 1562 O O . ARG A 1 200 ? 25.256 3.488 -32.865 1.00 93.69 200 ARG A O 1
ATOM 1569 N N . LYS A 1 201 ? 23.288 2.769 -32.048 1.00 93.00 201 LYS A N 1
ATOM 1570 C CA . LYS A 1 201 ? 23.106 1.714 -33.042 1.00 93.00 201 LYS A CA 1
ATOM 1571 C C . LYS A 1 201 ? 22.937 2.300 -34.446 1.00 93.00 201 LYS A C 1
ATOM 1573 O O . LYS A 1 201 ? 23.571 1.794 -35.363 1.00 93.00 201 LYS A O 1
ATOM 1578 N N . VAL A 1 202 ? 22.116 3.337 -34.620 1.00 93.69 202 VAL A N 1
ATOM 1579 C CA . VAL A 1 202 ? 21.919 3.988 -35.928 1.00 93.69 202 VAL A CA 1
ATOM 1580 C C . VAL A 1 202 ? 23.232 4.579 -36.443 1.00 93.69 202 VAL A C 1
ATOM 1582 O O . VAL A 1 202 ? 23.589 4.339 -37.595 1.00 93.69 202 VAL A O 1
ATOM 1585 N N . ALA A 1 203 ? 23.990 5.269 -35.588 1.00 93.19 203 ALA A N 1
ATOM 1586 C CA . ALA A 1 203 ? 25.302 5.807 -35.949 1.00 93.19 203 ALA A CA 1
ATOM 1587 C C . ALA A 1 203 ? 26.296 4.703 -36.361 1.00 93.19 203 ALA A C 1
ATOM 1589 O O . ALA A 1 203 ? 26.979 4.828 -37.378 1.00 93.19 203 ALA A O 1
ATOM 1590 N N . ALA A 1 204 ? 26.341 3.592 -35.618 1.00 92.00 204 ALA A N 1
ATOM 1591 C CA . ALA A 1 204 ? 27.188 2.447 -35.951 1.00 92.00 204 ALA A CA 1
ATOM 1592 C C . ALA A 1 204 ? 26.759 1.755 -37.260 1.00 92.00 204 ALA A C 1
ATOM 1594 O O . ALA A 1 204 ? 27.607 1.344 -38.050 1.00 92.00 204 ALA A O 1
ATOM 1595 N N . GLU A 1 205 ? 25.452 1.645 -37.520 1.00 92.75 205 GLU A N 1
ATOM 1596 C CA . GLU A 1 205 ? 24.924 1.123 -38.785 1.00 92.75 205 GLU A CA 1
ATOM 1597 C C . GLU A 1 205 ? 25.268 2.039 -39.971 1.00 92.75 205 GLU A C 1
ATOM 1599 O O . GLU A 1 205 ? 25.589 1.530 -41.045 1.00 92.75 205 GLU A O 1
ATOM 1604 N N . ASP A 1 206 ? 25.245 3.366 -39.799 1.00 90.25 206 ASP A N 1
ATOM 1605 C CA . ASP A 1 206 ? 25.675 4.314 -40.837 1.00 90.25 206 ASP A CA 1
ATOM 1606 C C . ASP A 1 206 ? 27.179 4.198 -41.115 1.00 90.25 206 ASP A C 1
ATOM 1608 O O . ASP A 1 206 ? 27.597 4.117 -42.270 1.00 90.25 206 ASP A O 1
ATOM 1612 N N . GLN A 1 207 ? 28.000 4.089 -40.065 1.00 88.44 207 GLN A N 1
ATOM 1613 C CA . GLN A 1 207 ? 29.437 3.856 -40.210 1.00 88.44 207 GLN A CA 1
ATOM 1614 C C . GLN A 1 207 ? 29.727 2.546 -40.955 1.00 88.44 207 GLN A C 1
ATOM 1616 O O . GLN A 1 207 ? 30.584 2.529 -41.835 1.00 88.44 207 GLN A O 1
ATOM 1621 N N . LEU A 1 208 ? 28.981 1.475 -40.661 1.00 91.06 208 LEU A N 1
ATOM 1622 C CA . LEU A 1 208 ? 29.090 0.198 -41.368 1.00 91.06 208 LEU A CA 1
ATOM 1623 C C . LEU A 1 208 ? 28.691 0.328 -42.847 1.00 91.06 208 LEU A C 1
ATOM 1625 O O . LEU A 1 208 ? 29.380 -0.207 -43.709 1.00 91.06 208 LEU A O 1
ATOM 1629 N N . ARG A 1 209 ? 27.621 1.070 -43.164 1.00 86.69 209 ARG A N 1
ATOM 1630 C CA . ARG A 1 209 ? 27.201 1.315 -44.559 1.00 86.69 209 ARG A CA 1
ATOM 1631 C C . ARG A 1 209 ? 28.240 2.091 -45.364 1.00 86.69 209 ARG A C 1
ATOM 1633 O O . ARG A 1 209 ? 28.349 1.860 -46.561 1.00 86.69 209 ARG A O 1
ATOM 1640 N N . ARG A 1 210 ? 29.004 2.983 -44.725 1.00 83.12 210 ARG A N 1
ATOM 1641 C CA . ARG A 1 210 ? 30.075 3.766 -45.370 1.00 83.12 210 ARG A CA 1
ATOM 1642 C C . ARG A 1 210 ? 31.324 2.948 -45.710 1.00 83.12 210 ARG A C 1
ATOM 1644 O O . ARG A 1 210 ? 32.161 3.446 -46.456 1.00 83.12 210 ARG A O 1
ATOM 1651 N N . ILE A 1 211 ? 31.453 1.726 -45.190 1.00 84.25 211 ILE A N 1
ATOM 1652 C CA . ILE A 1 211 ? 32.534 0.804 -45.575 1.00 84.25 211 ILE A CA 1
ATOM 1653 C C . ILE A 1 211 ? 32.333 0.323 -47.020 1.00 84.25 211 ILE A C 1
ATOM 1655 O O . ILE A 1 211 ? 33.297 0.226 -47.778 1.00 84.25 211 ILE A O 1
ATOM 1659 N N . ASP A 1 212 ? 31.082 0.091 -47.425 1.00 82.12 212 ASP A N 1
ATOM 1660 C CA . ASP A 1 212 ? 30.740 -0.319 -48.786 1.00 82.12 212 ASP A CA 1
ATOM 1661 C C . ASP A 1 212 ? 30.558 0.909 -49.691 1.00 82.12 212 ASP A C 1
ATOM 1663 O O . ASP A 1 212 ? 29.475 1.492 -49.790 1.00 82.12 212 ASP A O 1
ATOM 1667 N N . ILE A 1 213 ? 31.619 1.298 -50.396 1.00 81.00 213 ILE A N 1
ATOM 1668 C CA . ILE A 1 213 ? 31.575 2.411 -51.353 1.00 81.00 213 ILE A CA 1
ATOM 1669 C C . ILE A 1 213 ? 30.874 1.951 -52.637 1.00 81.00 213 ILE A C 1
ATOM 1671 O O . ILE A 1 213 ? 31.381 1.098 -53.366 1.00 81.00 213 ILE A O 1
ATOM 1675 N N . ARG A 1 214 ? 29.700 2.526 -52.925 1.00 83.06 214 ARG A N 1
ATOM 1676 C CA . ARG A 1 214 ? 28.927 2.270 -54.152 1.00 83.06 214 ARG A CA 1
ATOM 1677 C C . ARG A 1 214 ? 29.019 3.444 -55.122 1.00 83.06 214 ARG A C 1
ATOM 1679 O O . ARG A 1 214 ? 29.095 4.594 -54.698 1.00 83.06 214 ARG A O 1
ATOM 1686 N N . ALA A 1 215 ? 28.972 3.144 -56.419 1.00 84.44 215 ALA A N 1
ATOM 1687 C CA . ALA A 1 215 ? 28.897 4.154 -57.470 1.00 84.44 215 ALA A CA 1
ATOM 1688 C C . ALA A 1 215 ? 27.581 4.959 -57.358 1.00 84.44 215 ALA A C 1
ATOM 1690 O O . ALA A 1 215 ? 26.522 4.344 -57.211 1.00 84.44 215 ALA A O 1
ATOM 1691 N N . PRO A 1 216 ? 27.620 6.307 -57.416 1.00 84.44 216 PRO A N 1
ATOM 1692 C CA . PRO A 1 216 ? 26.418 7.142 -57.352 1.00 84.44 216 PRO A CA 1
ATOM 1693 C C . PRO A 1 216 ? 25.617 7.155 -58.664 1.00 84.44 216 PRO A C 1
ATOM 1695 O O . PRO A 1 216 ? 24.431 7.468 -58.642 1.00 84.44 216 PRO A O 1
ATOM 1698 N N . GLN A 1 217 ? 26.259 6.830 -59.788 1.00 82.81 217 GLN A N 1
ATOM 1699 C CA . GLN A 1 217 ? 25.673 6.804 -61.127 1.00 82.81 217 GLN A CA 1
ATOM 1700 C C . GLN A 1 217 ? 26.355 5.732 -61.981 1.00 82.81 217 GLN A C 1
ATOM 1702 O O . GLN A 1 217 ? 27.503 5.364 -61.707 1.00 82.81 217 GLN A O 1
ATOM 1707 N N . ASP A 1 218 ? 25.644 5.248 -62.997 1.00 80.56 218 ASP A N 1
ATOM 1708 C CA . ASP A 1 218 ? 26.187 4.324 -63.989 1.00 80.56 218 ASP A CA 1
ATOM 1709 C C . ASP A 1 218 ? 27.223 5.047 -64.864 1.00 80.56 218 ASP A C 1
ATOM 1711 O O . ASP A 1 218 ? 27.058 6.216 -65.220 1.00 80.56 218 ASP A O 1
ATOM 1715 N N . GLY A 1 219 ? 28.318 4.363 -65.181 1.00 81.88 219 GLY A N 1
ATOM 1716 C CA . GLY A 1 219 ? 29.409 4.937 -65.957 1.00 81.88 219 GLY A CA 1
ATOM 1717 C C . GLY A 1 219 ? 30.671 4.087 -65.919 1.00 81.88 219 GLY A C 1
ATOM 1718 O O . GLY A 1 219 ? 30.729 3.032 -65.278 1.00 81.88 219 GLY A O 1
ATOM 1719 N N . VAL A 1 220 ? 31.712 4.570 -66.587 1.00 79.12 220 VAL A N 1
ATOM 1720 C CA . VAL A 1 220 ? 33.008 3.895 -66.673 1.00 79.12 220 VAL A CA 1
ATOM 1721 C C . VAL A 1 220 ? 33.947 4.414 -65.587 1.00 79.12 220 VAL A C 1
ATOM 1723 O O . VAL A 1 220 ? 34.091 5.620 -65.380 1.00 79.12 220 VAL A O 1
ATOM 1726 N N . VAL A 1 221 ? 34.621 3.498 -64.889 1.00 79.50 221 VAL A N 1
ATOM 1727 C CA . VAL A 1 221 ? 35.641 3.849 -63.892 1.00 79.50 221 VAL A CA 1
ATOM 1728 C C . VAL A 1 221 ? 36.924 4.286 -64.601 1.00 79.50 221 VAL A C 1
ATOM 1730 O O . VAL A 1 221 ? 37.546 3.503 -65.319 1.00 79.50 221 VAL A O 1
ATOM 1733 N N . GLN A 1 222 ? 37.349 5.522 -64.356 1.00 69.88 222 GLN A N 1
ATOM 1734 C CA . GLN A 1 222 ? 38.606 6.103 -64.813 1.00 69.88 222 GLN A CA 1
ATOM 1735 C C . GLN A 1 222 ? 39.499 6.397 -63.593 1.00 69.88 222 GLN A C 1
ATOM 1737 O O . GLN A 1 222 ? 39.012 6.783 -62.537 1.00 69.88 222 GLN A O 1
ATOM 1742 N N . GLN A 1 223 ? 40.814 6.180 -63.712 1.00 65.38 223 GLN A N 1
ATOM 1743 C CA . GLN A 1 223 ? 41.798 6.477 -62.652 1.00 65.38 223 GLN A CA 1
ATOM 1744 C C . GLN A 1 223 ? 41.450 5.887 -61.265 1.00 65.38 223 GLN A C 1
ATOM 1746 O O . GLN A 1 223 ? 41.166 6.607 -60.309 1.00 65.38 223 GLN A O 1
ATOM 1751 N N . SER A 1 224 ? 41.517 4.558 -61.128 1.00 65.62 224 SER A N 1
ATOM 1752 C CA . SER A 1 224 ? 41.543 3.930 -59.798 1.00 65.62 224 SER A CA 1
ATOM 1753 C C . SER A 1 224 ? 42.909 4.156 -59.145 1.00 65.62 224 SER A C 1
ATOM 1755 O O . SER A 1 224 ? 43.933 3.977 -59.801 1.00 65.62 224 SER A O 1
ATOM 1757 N N . ILE A 1 225 ? 42.939 4.564 -57.875 1.00 63.38 225 ILE A N 1
ATOM 1758 C CA . ILE A 1 225 ? 44.174 4.746 -57.084 1.00 63.38 225 ILE A CA 1
ATOM 1759 C C . ILE A 1 225 ? 44.312 3.633 -56.022 1.00 63.38 225 ILE A C 1
ATOM 1761 O O . ILE A 1 225 ? 45.391 3.406 -55.475 1.00 63.38 225 ILE A O 1
ATOM 1765 N N . ALA A 1 226 ? 43.244 2.872 -55.760 1.00 61.41 226 ALA A N 1
ATOM 1766 C CA . ALA A 1 226 ? 43.241 1.777 -54.793 1.00 61.41 226 ALA A CA 1
ATOM 1767 C C . ALA A 1 226 ? 43.750 0.464 -55.417 1.00 61.41 226 ALA A C 1
ATOM 1769 O O . ALA A 1 226 ? 42.971 -0.358 -55.894 1.00 61.41 226 ALA A O 1
ATOM 1770 N N . TYR A 1 227 ? 45.069 0.261 -55.403 1.00 56.44 227 TYR A N 1
ATOM 1771 C CA . TYR A 1 227 ? 45.717 -0.935 -55.965 1.00 56.44 227 TYR A CA 1
ATOM 1772 C C . TYR A 1 227 ? 46.051 -2.034 -54.937 1.00 56.44 227 TYR A C 1
ATOM 1774 O O . TYR A 1 227 ? 46.639 -3.047 -55.312 1.00 56.44 227 TYR A O 1
ATOM 1782 N N . THR A 1 228 ? 45.709 -1.882 -53.652 1.00 63.16 228 THR A N 1
ATOM 1783 C CA . THR A 1 228 ? 46.161 -2.813 -52.599 1.00 63.16 228 THR A CA 1
ATOM 1784 C C . THR A 1 228 ? 45.043 -3.266 -51.659 1.00 63.16 228 THR A C 1
ATOM 1786 O O . THR A 1 228 ? 44.316 -2.468 -51.069 1.00 63.16 228 THR A O 1
ATOM 1789 N N . ILE A 1 229 ? 44.929 -4.585 -51.477 1.00 70.62 229 ILE A N 1
ATOM 1790 C CA . ILE A 1 229 ? 44.078 -5.197 -50.449 1.00 70.62 229 ILE A CA 1
ATOM 1791 C C . ILE A 1 229 ? 44.727 -4.907 -49.087 1.00 70.62 229 ILE A C 1
ATOM 1793 O O . ILE A 1 229 ? 45.851 -5.339 -48.842 1.00 70.62 229 ILE A O 1
ATOM 1797 N N . GLY A 1 230 ? 44.036 -4.163 -48.218 1.00 70.00 230 GLY A N 1
ATOM 1798 C CA . GLY A 1 230 ? 44.519 -3.804 -46.875 1.00 70.00 230 GLY A CA 1
ATOM 1799 C C . GLY A 1 230 ? 45.221 -2.443 -46.756 1.00 70.00 230 GLY A C 1
ATOM 1800 O O . GLY A 1 230 ? 45.774 -2.145 -45.701 1.00 70.00 230 GLY A O 1
ATOM 1801 N N . GLY A 1 231 ? 45.208 -1.610 -47.802 1.00 72.00 231 GLY A N 1
ATOM 1802 C CA . GLY A 1 231 ? 45.672 -0.222 -47.713 1.00 72.00 231 GLY A CA 1
ATOM 1803 C C . GLY A 1 231 ? 44.740 0.656 -46.865 1.00 72.00 231 GLY A C 1
ATOM 1804 O O . GLY A 1 231 ? 43.522 0.495 -46.900 1.00 72.00 231 GLY A O 1
ATOM 1805 N N . VAL A 1 232 ? 45.309 1.599 -46.109 1.00 78.31 232 VAL A N 1
ATOM 1806 C CA . VAL A 1 232 ? 44.548 2.599 -45.338 1.00 78.31 232 VAL A CA 1
ATOM 1807 C C . VAL A 1 232 ? 44.290 3.820 -46.221 1.00 78.31 232 VAL A C 1
ATOM 1809 O O . VAL A 1 232 ? 45.224 4.349 -46.821 1.00 78.31 232 VAL A O 1
ATOM 1812 N N . ILE A 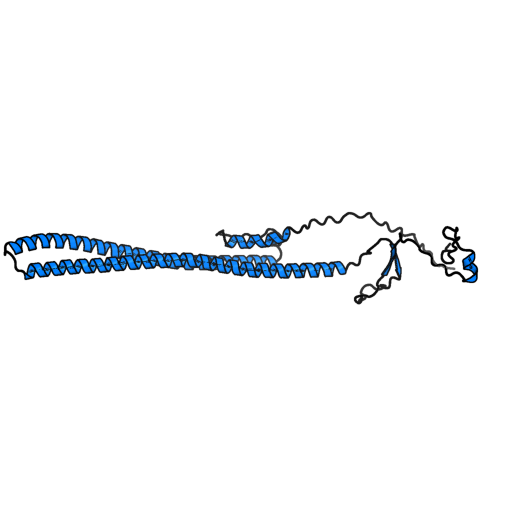1 233 ? 43.034 4.268 -46.296 1.00 77.56 233 ILE A N 1
ATOM 1813 C CA . ILE A 1 233 ? 42.607 5.425 -47.097 1.00 77.56 233 ILE A CA 1
ATOM 1814 C C . ILE A 1 233 ? 42.195 6.553 -46.147 1.00 77.56 233 ILE A C 1
ATOM 1816 O O . ILE A 1 233 ? 41.403 6.336 -45.228 1.00 77.56 233 ILE A O 1
ATOM 1820 N N . SER A 1 234 ? 42.723 7.757 -46.368 1.00 81.88 234 SER A N 1
ATOM 1821 C CA . SER A 1 234 ? 42.393 8.929 -45.549 1.00 81.88 234 SER A CA 1
ATOM 1822 C C . SER A 1 234 ? 41.037 9.537 -45.938 1.00 81.88 234 SER A C 1
ATOM 1824 O O . SER A 1 234 ? 40.649 9.479 -47.110 1.00 81.88 234 SER A O 1
ATOM 1826 N N . PRO A 1 235 ? 40.313 10.180 -45.000 1.00 80.00 235 PRO A N 1
ATOM 1827 C CA . PRO A 1 235 ? 39.085 10.906 -45.322 1.00 80.00 235 PRO A CA 1
ATOM 1828 C C . PRO A 1 235 ? 39.312 11.953 -46.423 1.00 80.00 235 PRO A C 1
ATOM 1830 O O . PRO A 1 235 ? 40.247 12.746 -46.344 1.00 80.00 235 PRO A O 1
ATOM 1833 N N . GLY A 1 236 ? 38.454 11.961 -47.447 1.00 78.44 236 GLY A N 1
ATOM 1834 C CA . GLY A 1 236 ? 38.519 12.920 -48.560 1.00 78.44 236 GLY A CA 1
ATOM 1835 C C . GLY A 1 236 ? 39.499 12.562 -49.683 1.00 78.44 236 GLY A C 1
ATOM 1836 O O . GLY A 1 236 ? 39.567 13.283 -50.676 1.00 78.44 236 GLY A O 1
ATOM 1837 N N . GLN A 1 237 ? 40.231 11.452 -49.573 1.00 79.56 237 GLN A N 1
ATOM 1838 C CA . GLN A 1 237 ? 41.076 10.970 -50.661 1.00 79.56 237 GLN A CA 1
ATOM 1839 C C . GLN A 1 237 ? 40.217 10.443 -51.821 1.00 79.56 237 GLN A C 1
ATOM 1841 O O . GLN A 1 237 ? 39.293 9.656 -51.619 1.00 79.56 237 GLN A O 1
ATOM 1846 N N . ILE A 1 238 ? 40.534 10.861 -53.048 1.00 79.12 238 ILE A N 1
ATOM 1847 C CA . ILE A 1 238 ? 39.875 10.359 -54.258 1.00 79.12 238 ILE A CA 1
ATOM 1848 C C . ILE A 1 238 ? 40.334 8.914 -54.491 1.00 79.12 238 ILE A C 1
ATOM 1850 O O . ILE A 1 238 ? 41.528 8.650 -54.614 1.00 79.12 238 ILE A O 1
ATOM 1854 N N . ILE A 1 239 ? 39.382 7.978 -54.517 1.00 80.38 239 ILE A N 1
ATOM 1855 C CA . ILE A 1 239 ? 39.650 6.536 -54.659 1.00 80.38 239 ILE A CA 1
ATOM 1856 C C . ILE A 1 239 ? 39.528 6.108 -56.127 1.00 80.38 239 ILE A C 1
ATOM 1858 O O . ILE A 1 239 ? 40.393 5.401 -56.643 1.00 80.38 239 ILE A O 1
ATOM 1862 N N . MET A 1 240 ? 38.448 6.542 -56.783 1.00 79.31 240 MET A N 1
ATOM 1863 C CA . MET A 1 240 ? 38.089 6.239 -58.170 1.00 79.31 240 MET A CA 1
ATOM 1864 C C . MET A 1 240 ? 37.303 7.418 -58.754 1.00 79.31 240 MET A C 1
ATOM 1866 O O . MET A 1 240 ? 36.498 8.023 -58.043 1.00 79.31 240 MET A O 1
ATOM 1870 N N . GLN A 1 241 ? 37.495 7.712 -60.039 1.00 81.12 241 GLN A N 1
ATOM 1871 C CA . GLN A 1 241 ? 36.658 8.647 -60.790 1.00 81.12 241 GLN A CA 1
ATOM 1872 C C . GLN A 1 241 ? 35.684 7.851 -61.668 1.00 81.12 241 GLN A C 1
ATOM 1874 O O . GLN A 1 241 ? 36.064 6.861 -62.284 1.00 81.12 241 GLN A O 1
ATOM 1879 N N . ILE A 1 242 ? 34.414 8.251 -61.709 1.00 80.81 242 ILE A N 1
ATOM 1880 C CA . ILE A 1 242 ? 33.393 7.615 -62.554 1.00 80.81 242 ILE A CA 1
ATOM 1881 C C . ILE A 1 242 ? 32.962 8.639 -63.598 1.00 80.81 242 ILE A C 1
ATOM 1883 O O . ILE A 1 242 ? 32.525 9.731 -63.234 1.00 80.81 242 ILE A O 1
ATOM 1887 N N . VAL A 1 243 ? 33.101 8.285 -64.873 1.00 81.06 243 VAL A N 1
ATOM 1888 C CA . VAL A 1 243 ? 32.633 9.088 -66.007 1.00 81.06 243 VAL A CA 1
ATOM 1889 C C . VAL A 1 243 ? 31.258 8.564 -66.429 1.00 81.06 243 VAL A C 1
ATOM 1891 O O . VAL A 1 243 ? 31.177 7.391 -66.794 1.00 81.06 243 VAL A O 1
ATOM 1894 N N . PRO A 1 244 ? 30.185 9.371 -66.357 1.00 79.75 244 PRO A N 1
ATOM 1895 C CA . PRO A 1 244 ? 28.840 8.940 -66.738 1.00 79.75 244 PRO A CA 1
ATOM 1896 C C . PRO A 1 244 ? 28.743 8.619 -68.229 1.00 79.75 244 PRO A C 1
ATOM 1898 O O . PRO A 1 244 ? 29.321 9.324 -69.054 1.00 79.75 244 PRO A O 1
ATOM 1901 N N . ASP A 1 245 ? 27.934 7.623 -68.584 1.00 70.75 245 ASP A N 1
ATOM 1902 C CA . ASP A 1 245 ? 27.698 7.271 -69.993 1.00 70.75 245 ASP A CA 1
ATOM 1903 C C . ASP A 1 245 ? 26.755 8.262 -70.709 1.00 70.75 245 ASP A C 1
ATOM 1905 O O . ASP A 1 245 ? 26.704 8.300 -71.937 1.00 70.75 245 ASP A O 1
ATOM 1909 N N . SER A 1 246 ? 25.992 9.064 -69.955 1.00 64.69 246 SER A N 1
ATOM 1910 C CA . SER A 1 246 ? 24.894 9.899 -70.466 1.00 64.69 246 SER A CA 1
ATOM 1911 C C . SER A 1 246 ? 25.132 11.409 -70.373 1.00 64.69 246 SER A C 1
ATOM 1913 O O . SER A 1 246 ? 24.163 12.169 -70.365 1.00 64.69 246 SER A O 1
ATOM 1915 N N . ASP A 1 247 ? 26.379 11.863 -70.249 1.00 62.00 247 ASP A N 1
ATOM 1916 C CA . ASP A 1 247 ? 26.648 13.297 -70.122 1.00 62.00 247 ASP A CA 1
ATOM 1917 C C . ASP A 1 247 ? 26.564 14.012 -71.482 1.00 62.00 247 ASP A C 1
ATOM 1919 O O . ASP A 1 247 ? 26.992 13.485 -72.516 1.00 62.00 247 ASP A O 1
ATOM 1923 N N . SER A 1 248 ? 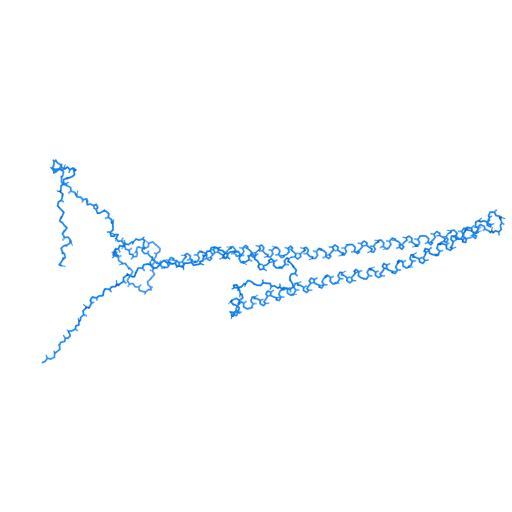26.004 15.224 -71.508 1.00 62.38 248 SER A N 1
ATOM 1924 C CA . SER A 1 248 ? 25.982 16.037 -72.726 1.00 62.38 248 SER A CA 1
ATOM 1925 C C . SER A 1 248 ? 27.400 16.527 -73.013 1.00 62.38 248 SER A C 1
ATOM 1927 O O . SER A 1 248 ? 27.894 17.435 -72.346 1.00 62.38 248 SER A O 1
ATOM 1929 N N . LEU A 1 249 ? 28.062 15.919 -73.996 1.00 66.81 249 LEU A N 1
ATOM 1930 C CA . LEU A 1 249 ? 29.408 16.299 -74.420 1.00 66.81 249 LEU A CA 1
ATOM 1931 C C . LEU A 1 249 ? 29.396 17.727 -74.988 1.00 66.81 249 LEU A C 1
ATOM 1933 O O . LEU A 1 249 ? 29.045 17.950 -76.146 1.00 66.81 249 LEU A O 1
ATOM 1937 N N . ALA A 1 250 ? 29.785 18.699 -74.165 1.00 71.88 250 ALA A N 1
ATOM 1938 C CA . ALA A 1 250 ? 30.062 20.059 -74.600 1.00 71.88 250 ALA A CA 1
ATOM 1939 C C . ALA A 1 250 ? 31.510 20.139 -75.097 1.00 71.88 250 ALA A C 1
ATOM 1941 O O . ALA A 1 250 ? 32.440 19.711 -74.415 1.00 71.88 250 ALA A O 1
ATOM 1942 N N . ILE A 1 251 ? 31.705 20.673 -76.301 1.00 72.94 251 ILE A N 1
ATOM 1943 C CA . ILE A 1 251 ? 33.030 20.828 -76.901 1.00 72.94 251 ILE A CA 1
ATOM 1944 C C . ILE A 1 251 ? 33.355 22.311 -76.930 1.00 72.94 251 ILE A C 1
ATOM 1946 O O . ILE A 1 251 ? 32.710 23.086 -77.633 1.00 72.94 251 ILE A O 1
ATOM 1950 N N . GLU A 1 252 ? 34.377 22.697 -76.175 1.00 77.88 252 GLU A N 1
ATOM 1951 C CA . GLU A 1 252 ? 34.936 24.041 -76.228 1.00 77.88 252 GLU A CA 1
ATOM 1952 C C . GLU A 1 252 ? 36.009 24.102 -77.318 1.00 77.88 252 GLU A C 1
ATOM 1954 O O . GLU A 1 252 ? 37.092 23.527 -77.192 1.00 77.88 252 GLU A O 1
ATOM 1959 N N . ALA A 1 253 ? 35.711 24.809 -78.406 1.00 77.31 253 ALA A N 1
ATOM 1960 C CA . ALA A 1 253 ? 36.685 25.129 -79.439 1.00 77.31 253 ALA A CA 1
ATOM 1961 C C . ALA A 1 253 ? 37.206 26.555 -79.223 1.00 77.31 253 ALA A C 1
ATOM 1963 O O . ALA A 1 253 ? 36.432 27.508 -79.145 1.00 77.31 253 ALA A O 1
ATOM 1964 N N . ARG A 1 254 ? 38.530 26.711 -79.141 1.00 78.25 254 ARG A N 1
ATOM 1965 C CA . ARG A 1 254 ? 39.172 28.031 -79.163 1.00 78.25 254 ARG A CA 1
ATOM 1966 C C . ARG A 1 254 ? 39.403 28.435 -80.611 1.00 78.25 254 ARG A C 1
ATOM 1968 O O . ARG A 1 254 ? 40.096 27.723 -81.332 1.00 78.25 254 ARG A O 1
ATOM 1975 N N . ILE A 1 255 ? 38.832 29.562 -81.014 1.00 80.81 255 ILE A N 1
ATOM 1976 C CA . ILE A 1 255 ? 38.914 30.076 -82.385 1.00 80.81 255 ILE A CA 1
ATOM 1977 C C . ILE A 1 255 ? 39.801 31.323 -82.393 1.00 80.81 255 ILE A C 1
ATOM 1979 O O . ILE A 1 255 ? 39.793 32.103 -81.437 1.00 80.81 255 ILE A O 1
ATOM 1983 N N . ALA A 1 256 ? 40.602 31.491 -83.446 1.00 84.50 256 ALA A N 1
ATOM 1984 C CA . ALA A 1 256 ? 41.403 32.693 -83.624 1.00 84.50 256 ALA A CA 1
ATOM 1985 C C . ALA A 1 256 ? 40.475 33.903 -83.860 1.00 84.50 256 ALA A C 1
ATOM 1987 O O . ALA A 1 256 ? 39.527 33.789 -84.633 1.00 84.50 256 ALA A O 1
ATOM 1988 N N . PRO A 1 257 ? 40.728 35.075 -83.245 1.00 81.69 257 PRO A N 1
ATOM 1989 C CA . PRO A 1 257 ? 39.859 36.245 -83.398 1.00 81.69 257 PRO A CA 1
ATOM 1990 C C . PRO A 1 257 ? 39.636 36.690 -84.851 1.00 81.69 257 PRO A C 1
ATOM 1992 O O . PRO A 1 257 ? 38.604 37.278 -85.144 1.00 81.69 257 PRO A O 1
ATOM 1995 N N . SER A 1 258 ? 40.576 36.397 -85.757 1.00 82.31 258 SER A N 1
ATOM 1996 C CA . SER A 1 258 ? 40.459 36.670 -87.197 1.00 82.31 258 SER A CA 1
ATOM 1997 C C . SER A 1 258 ? 39.337 35.895 -87.889 1.00 82.31 258 SER A C 1
ATOM 1999 O O . SER A 1 258 ? 38.856 36.326 -88.931 1.00 82.31 258 SER A O 1
ATOM 2001 N N . ASP A 1 259 ? 38.920 34.766 -87.316 1.00 77.75 259 ASP A N 1
ATOM 2002 C CA . ASP A 1 259 ? 38.005 33.814 -87.951 1.00 77.75 259 ASP A CA 1
ATOM 2003 C C . ASP A 1 259 ? 36.583 33.920 -87.371 1.00 77.75 259 ASP A C 1
ATOM 2005 O O . ASP A 1 259 ? 35.701 33.130 -87.711 1.00 77.75 259 ASP A O 1
ATOM 2009 N N . ILE A 1 260 ? 36.340 34.911 -86.500 1.00 78.62 260 ILE A N 1
ATOM 2010 C CA . ILE A 1 260 ? 35.042 35.130 -85.848 1.00 78.62 260 ILE A CA 1
ATOM 2011 C C . ILE A 1 260 ? 33.945 35.522 -86.845 1.00 78.62 260 ILE A C 1
ATOM 2013 O O . ILE A 1 260 ? 32.797 35.116 -86.678 1.00 78.62 260 ILE A O 1
ATOM 2017 N N . ASP A 1 261 ? 34.308 36.226 -87.922 1.00 78.44 261 ASP A N 1
ATOM 2018 C CA . ASP A 1 261 ? 33.376 36.696 -88.957 1.00 78.44 261 ASP A CA 1
ATOM 2019 C C . ASP A 1 261 ? 32.780 35.549 -89.799 1.00 78.44 261 ASP A C 1
ATOM 2021 O O . ASP A 1 261 ? 31.836 35.756 -90.560 1.00 78.44 261 ASP A O 1
ATOM 2025 N N . GLN A 1 262 ? 33.316 34.328 -89.675 1.00 76.31 262 GLN A N 1
ATOM 2026 C CA . GLN A 1 262 ? 32.896 33.149 -90.444 1.00 76.31 262 GLN A CA 1
ATOM 2027 C C . GLN A 1 262 ? 32.021 32.173 -89.638 1.00 76.31 262 GLN A C 1
ATOM 2029 O O . GLN A 1 262 ? 31.680 31.099 -90.141 1.00 76.31 262 GLN A O 1
ATOM 2034 N N . LEU A 1 263 ? 31.655 32.531 -88.401 1.00 81.62 263 LEU A N 1
ATOM 2035 C CA . LEU A 1 263 ? 30.931 31.666 -87.470 1.00 81.62 263 LEU A CA 1
ATOM 2036 C C . LEU A 1 263 ? 29.508 32.150 -87.200 1.00 81.62 263 LEU A C 1
ATOM 2038 O O . LEU A 1 263 ? 29.268 33.319 -86.911 1.00 81.62 263 LEU A O 1
ATOM 2042 N N . PHE A 1 264 ? 28.555 31.217 -87.221 1.00 81.19 264 PHE A N 1
ATOM 2043 C CA . PHE A 1 264 ? 27.156 31.484 -86.889 1.00 81.19 264 PHE A CA 1
ATOM 2044 C C . PHE A 1 264 ? 26.502 30.300 -86.168 1.00 81.19 264 PHE A C 1
ATOM 2046 O O . PHE A 1 264 ? 26.886 29.139 -86.326 1.00 81.19 264 PHE A O 1
ATOM 2053 N N . VAL A 1 265 ? 25.487 30.595 -85.352 1.00 84.25 265 VAL A N 1
ATOM 2054 C CA . VAL A 1 265 ? 24.758 29.579 -84.578 1.00 84.25 265 VAL A CA 1
ATOM 2055 C C . VAL A 1 265 ? 24.031 28.626 -85.534 1.00 84.25 265 VAL A C 1
ATOM 2057 O O . VAL A 1 265 ? 23.284 29.065 -86.404 1.00 84.25 265 VAL A O 1
ATOM 2060 N N . GLY A 1 266 ? 24.243 27.318 -85.363 1.00 83.06 266 GLY A N 1
ATOM 2061 C CA . GLY A 1 266 ? 23.644 26.270 -86.202 1.00 83.06 266 GLY A CA 1
ATOM 2062 C C . GLY A 1 266 ? 24.504 25.812 -87.386 1.00 83.06 266 GLY A C 1
ATOM 2063 O O . GLY A 1 266 ? 24.066 24.954 -88.151 1.00 83.06 266 GLY A O 1
ATOM 2064 N N . GLN A 1 267 ? 25.722 26.340 -87.540 1.00 83.44 267 GLN A N 1
ATOM 2065 C CA . GLN A 1 267 ? 26.668 25.873 -88.553 1.00 83.44 267 GLN A CA 1
ATOM 2066 C C . GLN A 1 267 ? 27.068 24.403 -88.302 1.00 83.44 267 GLN A C 1
ATOM 2068 O O . GLN A 1 267 ? 27.416 24.048 -87.172 1.00 83.44 267 GLN A O 1
ATOM 2073 N N . PRO A 1 268 ? 27.042 23.527 -89.327 1.00 81.94 268 PRO A N 1
ATOM 2074 C CA . PRO A 1 268 ? 27.484 22.147 -89.173 1.00 81.94 268 PRO A CA 1
ATOM 2075 C C . PRO A 1 268 ? 28.992 22.107 -88.903 1.00 81.94 268 PRO A C 1
ATOM 2077 O O . PRO A 1 268 ? 29.793 22.550 -89.725 1.00 81.94 268 PRO A O 1
ATOM 2080 N N . ALA A 1 269 ? 29.379 21.557 -87.754 1.00 81.38 269 ALA A N 1
ATOM 2081 C CA . ALA A 1 269 ? 30.773 21.382 -87.365 1.00 81.38 269 ALA A CA 1
ATOM 2082 C C . ALA A 1 269 ? 31.198 19.918 -87.545 1.00 81.38 269 ALA A C 1
ATOM 2084 O O . ALA A 1 269 ? 30.544 19.002 -87.046 1.00 81.38 269 ALA A O 1
ATOM 2085 N N . ALA A 1 270 ? 32.314 19.694 -88.239 1.00 81.31 270 ALA A N 1
ATOM 2086 C CA . ALA A 1 270 ? 32.941 18.381 -88.334 1.00 81.31 270 ALA A CA 1
ATOM 2087 C C . ALA A 1 270 ? 34.024 18.258 -87.258 1.00 81.31 270 ALA A C 1
ATOM 2089 O O . ALA A 1 270 ? 35.003 19.004 -87.251 1.00 81.31 270 ALA A O 1
ATOM 2090 N N . LEU A 1 271 ? 33.852 17.304 -86.350 1.00 77.62 271 LEU A N 1
ATOM 2091 C CA . LEU A 1 271 ? 34.775 17.065 -85.246 1.00 77.62 271 LEU A CA 1
ATOM 2092 C C . LEU A 1 271 ? 35.642 15.852 -85.561 1.00 77.62 271 LEU A C 1
ATOM 2094 O O . LEU A 1 271 ? 35.136 14.777 -85.881 1.00 77.62 271 LEU A O 1
ATOM 2098 N N . ARG A 1 272 ? 36.960 16.014 -85.444 1.00 78.38 272 ARG A N 1
ATOM 2099 C CA . ARG A 1 272 ? 37.918 14.918 -85.588 1.00 78.38 272 ARG A CA 1
ATOM 2100 C C . ARG A 1 272 ? 38.645 14.699 -84.269 1.00 78.38 272 ARG A C 1
ATOM 2102 O O . ARG A 1 272 ? 39.529 15.467 -83.906 1.00 78.38 272 ARG A O 1
ATOM 2109 N N . PHE A 1 273 ? 38.307 13.614 -83.581 1.00 78.12 273 PHE A N 1
ATOM 2110 C CA . PHE A 1 273 ? 39.000 13.200 -82.365 1.00 78.12 273 PHE A CA 1
ATOM 2111 C C . PHE A 1 273 ? 40.278 12.447 -82.734 1.00 78.12 273 PHE A C 1
ATOM 2113 O O . PHE A 1 273 ? 40.233 11.337 -83.259 1.00 78.12 273 PHE A O 1
ATOM 2120 N N . SER A 1 274 ? 41.437 13.038 -82.456 1.00 72.75 274 SER A N 1
ATOM 2121 C CA . SER A 1 274 ? 42.735 12.391 -82.686 1.00 72.75 274 SER A CA 1
ATOM 2122 C C . SER A 1 274 ? 42.966 11.177 -81.772 1.00 72.75 274 SER A C 1
ATOM 2124 O O . SER A 1 274 ? 43.686 10.261 -82.160 1.00 72.75 274 SER A O 1
ATOM 2126 N N . ALA A 1 275 ? 42.326 11.142 -80.598 1.00 62.19 275 ALA A N 1
ATOM 2127 C CA . ALA A 1 275 ? 42.504 10.102 -79.580 1.00 62.19 275 ALA A CA 1
ATOM 2128 C C . ALA A 1 275 ? 41.615 8.852 -79.755 1.00 62.19 275 ALA A C 1
ATOM 2130 O O . ALA A 1 275 ? 41.887 7.835 -79.124 1.00 62.19 275 ALA A O 1
ATOM 2131 N N . LEU A 1 276 ? 40.586 8.894 -80.614 1.00 58.22 276 LEU A N 1
ATOM 2132 C CA . LEU A 1 276 ? 39.684 7.756 -80.867 1.00 58.22 276 LEU A CA 1
ATOM 2133 C C . LEU A 1 276 ? 40.118 6.871 -82.046 1.00 58.22 276 LEU A C 1
ATOM 2135 O O . LEU A 1 276 ? 39.383 5.978 -82.457 1.00 58.22 276 LEU A O 1
ATOM 2139 N N . ASN A 1 277 ? 41.323 7.082 -82.580 1.00 49.56 277 ASN A N 1
ATOM 2140 C CA . ASN A 1 277 ? 41.942 6.139 -83.506 1.00 49.56 277 ASN A CA 1
ATOM 2141 C C . ASN A 1 277 ? 42.500 4.947 -82.716 1.00 49.56 277 ASN A C 1
ATOM 2143 O O . ASN A 1 277 ? 43.701 4.844 -82.466 1.00 49.56 277 ASN A O 1
ATOM 2147 N N . GLN A 1 278 ? 41.610 4.047 -82.314 1.00 47.47 278 GLN A N 1
ATOM 2148 C CA . GLN A 1 278 ? 41.970 2.693 -81.918 1.00 47.47 278 GLN A CA 1
ATOM 2149 C C . GLN A 1 278 ? 41.404 1.719 -82.955 1.00 47.47 278 GLN A C 1
ATOM 2151 O O . GLN A 1 278 ? 40.285 1.887 -83.432 1.00 47.47 278 GLN A O 1
ATOM 2156 N N . ARG A 1 279 ? 42.259 0.774 -83.353 1.00 40.28 279 ARG A N 1
ATOM 2157 C CA . ARG A 1 279 ? 41.947 -0.384 -84.199 1.00 40.28 279 ARG A CA 1
ATOM 2158 C C . ARG A 1 279 ? 40.747 -1.174 -83.695 1.00 40.28 279 ARG A C 1
ATOM 2160 O O . ARG A 1 279 ? 40.601 -1.255 -82.457 1.00 40.28 279 ARG A O 1
#

pLDDT: mean 78.46, std 22.53, range [24.3, 98.5]

Radius of gyration: 49.43 Å; chains: 1; bounding box: 105×66×146 Å

Sequence (279 aa):
MTATASNRARYWCASIRPCRPPISPWSPRRSTSCRRARRGWTQGAGQIAFPKALLDRGGDAVVAEIIAGEKQLFETRRAARSGQKGQLRERIEQLRKEISGDTAQADAKSHEIVLVGEELVSLRALWKKRLISIDRLTAMEREATRLDGERGQLTAALAQAEGRIAEINLQIIQVDLDLSTEVNKDLREIDAKIGELMERKVAAEDQLRRIDIRAPQDGVVQQSIAYTIGGVISPGQIIMQIVPDSDSLAIEARIAPSDIDQLFVGQPAALRFSALNQR

Secondary structure (DSSP, 8-state):
---------------------------GGGGGSHHHHGGGGGGT-SS----HHHHTTTTSHHHHHHHHHHHHHHHHHHHHHHHHHHHHHHHHHHHHHHHHHHHHHHHHHHHHHHHHHHHHHHHHHHHHTT-S-HHHHHHHHHHHHHHHHHHHHHHHHHHHHHHHHHHHHHHHHHHHHHHHHHHHHHHHHHHHHHHHHHHHHHHHHHHHHTTS---SSSEEEE------TT----TT----EEEETT----------GGGGGG--TTPPPPP--GGG---